Protein 3GMG (pdb70)

Radius of gyration: 20.6 Å; Cα contacts (8 Å, |Δi|>4): 755; chains: 2; bounding box: 54×44×50 Å

Secondary structure (DSSP, 8-state):
-HHHHHHHHTTSS-EEEEEEEEEEE-SS----HHHHHHHHHHHHHTT-SEEEEE-SS-EEE--TT--EEEETTEEEETTEEE-SSEEEEEES-HHHHHHHHTSTTSHHHHHHHTT-EEEEEEEEEEEE-----PPPPSS-EE-/-HHHHHHHHHTSS-EEEEEEEEEEE-SS----HHHHHHHHHHHHHTT-SEEEEE-SS-EEE--TT--EEEETTEEEETTEEE-SSEEEEEES-HHHHHHHHT-TTSTHHHHHTTT-EEEEEEEEEEEE---------SS-EE-

InterPro domains:
  IPR010273 Protein of unknown function DUF881 [PF05949] (151-289)
  IPR010273 Protein of unknown function DUF881 [PTHR37313] (70-292)

CATH classification: 3.30.70.1880

Structure (mmCIF, N/CA/C/O backbone):
data_3GMG
#
_entry.id   3GMG
#
_cell.length_a   55.815
_cell.length_b   65.173
_cell.length_c   85.013
_cell.angle_alpha   90.000
_cell.angle_beta   90.000
_cell.angle_gamma   90.000
#
_symmetry.space_group_name_H-M   'P 21 21 21'
#
loop_
_entity.id
_entity.type
_entity.pdbx_description
1 polymer 'Uncharacterized protein Rv1825/MT1873'
2 water water
#
loop_
_atom_site.group_PDB
_atom_site.id
_atom_site.type_symbol
_atom_site.label_atom_id
_atom_site.label_alt_id
_atom_site.label_comp_id
_atom_site.label_asym_id
_atom_site.label_entity_id
_atom_site.label_seq_id
_atom_site.pdbx_PDB_ins_code
_atom_site.Cartn_x
_atom_site.Cartn_y
_atom_site.Cartn_z
_atom_site.occupancy
_atom_site.B_iso_or_equiv
_atom_site.auth_seq_id
_atom_site.auth_comp_id
_atom_site.auth_asym_id
_atom_site.auth_atom_id
_atom_site.pdbx_PDB_model_num
ATOM 1 N N . ALA A 1 19 ? 27.193 31.225 -8.921 1.00 38.27 149 ALA A N 1
ATOM 2 C CA . ALA A 1 19 ? 27.086 29.863 -8.323 1.00 38.02 149 ALA A CA 1
ATOM 3 C C . ALA A 1 19 ? 27.024 29.951 -6.798 1.00 37.79 149 ALA A C 1
ATOM 4 O O . ALA A 1 19 ? 26.078 29.460 -6.166 1.00 37.87 149 ALA A O 1
ATOM 6 N N . ARG A 1 20 ? 28.033 30.602 -6.222 1.00 37.40 150 ARG A N 1
ATOM 7 C CA . ARG A 1 20 ? 28.147 30.768 -4.771 1.00 36.91 150 ARG A CA 1
ATOM 8 C C . ARG A 1 20 ? 27.063 31.702 -4.224 1.00 36.17 150 ARG A C 1
ATOM 9 O O . ARG A 1 20 ? 26.596 31.525 -3.094 1.00 36.10 150 ARG A O 1
ATOM 11 N N . LEU A 1 21 ? 26.672 32.692 -5.030 1.00 35.15 151 LEU A N 1
ATOM 12 C CA . LEU A 1 21 ? 25.617 33.644 -4.663 1.00 34.25 151 LEU A CA 1
ATOM 13 C C . LEU A 1 21 ? 24.265 32.948 -4.492 1.00 32.95 151 LEU A C 1
ATOM 14 O O . LEU A 1 21 ? 23.519 33.255 -3.564 1.00 32.32 151 LEU A O 1
ATOM 19 N N . ALA A 1 22 ? 23.955 32.012 -5.383 1.00 31.85 152 ALA A N 1
ATOM 20 C CA . ALA A 1 22 ? 22.713 31.252 -5.278 1.00 31.11 152 ALA A CA 1
ATOM 21 C C . ALA A 1 22 ? 22.698 30.376 -4.024 1.00 30.36 152 ALA A C 1
ATOM 22 O O . ALA A 1 22 ? 21.701 30.345 -3.300 1.00 29.80 152 ALA A O 1
ATOM 24 N N . ALA A 1 23 ? 23.805 29.678 -3.760 1.00 29.19 153 ALA A N 1
ATOM 25 C CA . ALA A 1 23 ? 23.901 28.799 -2.592 1.00 28.36 153 ALA A CA 1
ATOM 26 C C . ALA A 1 23 ? 23.706 29.596 -1.304 1.00 27.40 153 ALA A C 1
ATOM 27 O O . ALA A 1 23 ? 22.895 29.226 -0.456 1.00 26.34 153 ALA A O 1
ATOM 29 N N . LEU A 1 24 ? 24.437 30.700 -1.183 1.00 26.25 154 LEU A N 1
ATOM 30 C CA . LEU A 1 24 ? 24.315 31.604 -0.032 1.00 25.39 154 LEU A CA 1
ATOM 31 C C . LEU A 1 24 ? 22.892 32.130 0.089 1.00 24.05 154 LEU A C 1
ATOM 32 O O . LEU A 1 24 ? 22.324 32.165 1.185 1.00 22.75 154 LEU A O 1
ATOM 37 N N . SER A 1 25 ? 22.314 32.526 -1.044 1.00 22.93 155 SER A N 1
ATOM 38 C CA . SER A 1 25 ? 20.991 33.130 -1.049 1.00 22.21 155 SER A CA 1
ATOM 39 C C . SER A 1 25 ? 19.933 32.129 -0.617 1.00 21.03 155 SER A C 1
ATOM 40 O O . SER A 1 25 ? 18.984 32.485 0.094 1.00 20.31 155 SER A O 1
ATOM 43 N N . ILE A 1 26 ? 20.102 30.868 -1.008 1.00 19.99 156 ILE A N 1
ATOM 44 C CA . ILE A 1 26 ? 19.181 29.830 -0.536 1.00 19.97 156 ILE A CA 1
ATOM 45 C C . ILE A 1 26 ? 19.360 29.585 0.957 1.00 19.58 156 ILE A C 1
ATOM 46 O O . ILE A 1 26 ? 18.375 29.523 1.701 1.00 18.57 156 ILE A O 1
ATOM 51 N N . LEU A 1 27 ? 20.607 29.445 1.401 1.00 19.95 157 LEU A N 1
ATOM 52 C CA . LEU A 1 27 ? 20.910 29.208 2.823 1.00 20.41 157 LEU A CA 1
ATOM 53 C C . LEU A 1 27 ? 20.233 30.217 3.751 1.00 20.43 157 LEU A C 1
ATOM 54 O O . LEU A 1 27 ? 19.642 29.863 4.764 1.00 20.97 157 LEU A O 1
ATOM 59 N N . VAL A 1 28 ? 20.340 31.488 3.396 1.00 20.21 158 VAL A N 1
ATOM 60 C CA . VAL A 1 28 ? 19.880 32.550 4.272 1.00 20.56 158 VAL A CA 1
ATOM 61 C C . VAL A 1 28 ? 18.415 32.903 4.040 1.00 20.46 158 VAL A C 1
ATOM 62 O O . VAL A 1 28 ? 17.860 33.752 4.747 1.00 22.22 158 VAL A O 1
ATOM 66 N N . GLY A 1 29 ? 17.767 32.221 3.094 1.00 20.30 159 GLY A N 1
ATOM 67 C CA . GLY A 1 29 ? 16.354 32.436 2.817 1.00 20.47 159 GLY A CA 1
ATOM 68 C C . GLY A 1 29 ? 16.078 33.688 2.002 1.00 20.20 159 GLY A C 1
ATOM 69 O O . GLY A 1 29 ? 14.963 34.230 2.020 1.00 20.25 159 GLY A O 1
ATOM 70 N N . ALA A 1 30 ? 17.084 34.135 1.250 1.00 20.14 160 ALA A N 1
ATOM 71 C CA . ALA A 1 30 ? 16.941 35.324 0.399 1.00 20.42 160 ALA A CA 1
ATOM 72 C C . ALA A 1 30 ? 16.181 35.060 -0.901 1.00 19.94 160 ALA A C 1
ATOM 73 O O . ALA A 1 30 ? 15.581 35.982 -1.473 1.00 21.12 160 ALA A O 1
ATOM 75 N N . VAL A 1 31 ? 16.231 33.819 -1.382 1.00 19.14 161 VAL A N 1
ATOM 76 C CA . VAL A 1 31 ? 15.554 33.423 -2.612 1.00 18.45 161 VAL A CA 1
ATOM 77 C C . VAL A 1 31 ? 14.875 32.078 -2.401 1.00 17.81 161 VAL A C 1
ATOM 78 O O . VAL A 1 31 ? 15.160 31.354 -1.437 1.00 17.13 161 VAL A O 1
ATOM 82 N N . GLY A 1 32 ? 13.966 31.769 -3.313 1.00 16.88 162 GLY A N 1
ATOM 83 C CA . GLY A 1 32 ? 13.292 30.490 -3.319 1.00 16.43 162 GLY A CA 1
ATOM 84 C C . GLY A 1 32 ? 14.206 29.332 -3.652 1.00 15.76 162 GLY A C 1
ATOM 85 O O . GLY A 1 32 ? 15.329 29.515 -4.148 1.00 16.80 162 GLY A O 1
ATOM 86 N N . ALA A 1 33 ? 13.720 28.134 -3.388 1.00 14.73 163 ALA A N 1
ATOM 87 C CA . ALA A 1 33 ? 14.436 26.903 -3.677 1.00 14.30 163 ALA A CA 1
ATOM 88 C C . ALA A 1 33 ? 13.473 25.837 -4.146 1.00 13.61 163 ALA A C 1
ATOM 89 O O . ALA A 1 33 ? 12.280 25.874 -3.840 1.00 13.93 163 ALA A O 1
ATOM 91 N N . THR A 1 34 ? 14.010 24.897 -4.895 1.00 13.32 164 THR A N 1
ATOM 92 C CA . THR A 1 34 ? 13.270 23.743 -5.347 1.00 13.64 164 THR A CA 1
ATOM 93 C C . THR A 1 34 ? 14.146 22.493 -5.281 1.00 13.11 164 THR A C 1
ATOM 94 O O . THR A 1 34 ? 15.387 22.569 -5.365 1.00 13.71 164 THR A O 1
ATOM 98 N N . GLY A 1 35 ? 13.533 21.347 -5.079 1.00 12.77 165 GLY A N 1
ATOM 99 C CA . GLY A 1 35 ? 14.213 20.077 -5.063 1.00 12.52 165 GLY A CA 1
ATOM 100 C C . GLY A 1 35 ? 13.305 19.002 -4.517 1.00 12.06 165 GLY A C 1
ATOM 101 O O . GLY A 1 35 ? 12.132 19.276 -4.199 1.00 12.14 165 GLY A O 1
ATOM 102 N N . PRO A 1 36 ? 13.789 17.772 -4.384 1.00 12.56 166 PRO A N 1
ATOM 103 C CA . PRO A 1 36 ? 12.969 16.738 -3.782 1.00 12.70 166 PRO A CA 1
ATOM 104 C C . PRO A 1 36 ? 12.681 17.065 -2.333 1.00 12.04 166 PRO A C 1
ATOM 105 O O . PRO A 1 36 ? 13.407 17.842 -1.725 1.00 12.10 166 PRO A O 1
ATOM 109 N N . GLY A 1 37 ? 11.627 16.510 -1.780 1.00 11.90 167 GLY A N 1
ATOM 110 C CA . GLY A 1 37 ? 11.367 16.741 -0.393 1.00 12.31 167 GLY A CA 1
ATOM 111 C C . GLY A 1 37 ? 10.066 16.083 0.069 1.00 13.72 167 GLY A C 1
ATOM 112 O O . GLY A 1 37 ? 9.606 15.078 -0.479 1.00 11.33 167 GLY A O 1
ATOM 113 N N . VAL A 1 38 ? 9.436 16.723 1.045 1.00 10.67 168 VAL A N 1
ATOM 114 C CA . VAL A 1 38 ? 8.142 16.282 1.555 1.00 10.82 168 VAL A CA 1
ATOM 115 C C . VAL A 1 38 ? 7.198 17.458 1.722 1.00 10.28 168 VAL A C 1
ATOM 116 O O . VAL A 1 38 ? 7.628 18.608 1.860 1.00 10.02 168 VAL A O 1
ATOM 120 N N . MET A 1 39 ? 5.903 17.145 1.643 1.00 10.36 169 MET A N 1
ATOM 121 C CA . MET A 1 39 ? 4.837 18.018 2.117 1.00 10.48 169 MET A CA 1
ATOM 122 C C . MET A 1 39 ? 4.163 17.318 3.277 1.00 10.16 169 MET A C 1
ATOM 123 O O . MET A 1 39 ? 3.735 16.159 3.170 1.00 11.46 169 MET A O 1
ATOM 128 N N . ILE A 1 40 ? 4.065 18.035 4.383 1.00 10.55 170 ILE A N 1
ATOM 129 C CA . ILE A 1 40 ? 3.476 17.542 5.606 1.00 11.17 170 ILE A CA 1
ATOM 130 C C . ILE A 1 40 ? 2.208 18.329 5.847 1.00 11.79 170 ILE A C 1
ATOM 131 O O . ILE A 1 40 ? 2.250 19.553 5.907 1.00 12.81 170 ILE A O 1
ATOM 136 N N . THR A 1 41 ? 1.087 17.632 5.957 1.00 11.99 171 THR A N 1
ATOM 137 C CA . THR A 1 41 ? -0.185 18.261 6.314 1.00 13.08 171 THR A CA 1
ATOM 138 C C . THR A 1 41 ? -0.521 17.918 7.761 1.00 12.85 171 THR A C 1
ATOM 139 O O . THR A 1 41 ? -0.418 16.759 8.164 1.00 12.81 171 THR A O 1
ATOM 143 N N . ILE A 1 42 ? -0.894 18.928 8.543 1.00 13.07 172 ILE A N 1
ATOM 144 C CA . ILE A 1 42 ? -1.338 18.725 9.919 1.00 13.70 172 ILE A CA 1
ATOM 145 C C . ILE A 1 42 ? -2.772 19.237 10.043 1.00 14.16 172 ILE A C 1
ATOM 146 O O . ILE A 1 42 ? -3.020 20.446 9.888 1.00 14.30 172 ILE A O 1
ATOM 151 N N . ASP A 1 43 ? -3.695 18.309 10.255 1.00 15.98 173 ASP A N 1
ATOM 152 C CA . ASP A 1 43 ? -5.072 18.661 10.571 1.00 17.83 173 ASP A CA 1
ATOM 153 C C . ASP A 1 43 ? -5.206 18.656 12.085 1.00 17.64 173 ASP A C 1
ATOM 154 O O . ASP A 1 43 ? -4.794 17.696 12.755 1.00 18.57 173 ASP A O 1
ATOM 159 N N . ASP A 1 44 ? -5.779 19.732 12.618 1.00 17.97 174 ASP A N 1
ATOM 160 C CA . ASP A 1 44 ? -5.864 19.953 14.061 1.00 18.13 174 ASP A CA 1
ATOM 161 C C . ASP A 1 44 ? -7.281 20.407 14.417 1.00 18.77 174 ASP A C 1
ATOM 162 O O . ASP A 1 44 ? -7.502 21.591 14.695 1.00 19.13 174 ASP A O 1
ATOM 167 N N . PRO A 1 45 ? -8.224 19.460 14.417 1.00 19.72 175 PRO A N 1
ATOM 168 C CA . PRO A 1 45 ? -9.638 19.822 14.623 1.00 20.58 175 PRO A CA 1
ATOM 169 C C . PRO A 1 45 ? -10.033 20.265 16.037 1.00 21.43 175 PRO A C 1
ATOM 170 O O . PRO A 1 45 ? -11.123 20.841 16.200 1.00 22.39 175 PRO A O 1
ATOM 174 N N . GLY A 1 46 ? -9.194 20.029 17.043 1.00 21.36 176 GLY A N 1
ATOM 175 C CA . GLY A 1 46 ? -9.518 20.408 18.426 1.00 21.51 176 GLY A CA 1
ATOM 176 C C . GLY A 1 46 ? -9.872 21.876 18.605 1.00 21.56 176 GLY A C 1
ATOM 177 O O . GLY A 1 46 ? -11.009 22.201 19.003 1.00 22.27 176 GLY A O 1
ATOM 178 N N . PRO A 1 47 ? -8.920 22.784 18.365 1.00 20.46 177 PRO A N 1
ATOM 179 C CA . PRO A 1 47 ? -7.502 22.551 18.072 1.00 20.18 177 PRO A CA 1
ATOM 180 C C . PRO A 1 47 ? -6.720 22.266 19.346 1.00 20.29 177 PRO A C 1
ATOM 181 O O . PRO A 1 47 ? -7.082 22.746 20.431 1.00 20.45 177 PRO A O 1
ATOM 185 N N . GLY A 1 48 ? -5.651 21.490 19.212 1.00 18.71 178 GLY A N 1
ATOM 186 C CA . GLY A 1 48 ? -4.773 21.199 20.332 1.00 18.80 178 GLY A CA 1
ATOM 187 C C . GLY A 1 48 ? -3.280 21.284 20.084 1.00 19.20 178 GLY A C 1
ATOM 188 O O . GLY A 1 48 ? -2.518 21.041 21.004 1.00 19.34 178 GLY A O 1
ATOM 189 N N . VAL A 1 49 ? -2.847 21.659 18.873 1.00 18.31 179 VAL A N 1
ATOM 190 C CA . VAL A 1 49 ? -1.411 21.626 18.556 1.00 18.00 179 VAL A CA 1
ATOM 191 C C . VAL A 1 49 ? -0.778 22.926 18.999 1.00 18.40 179 VAL A C 1
ATOM 192 O O . VAL A 1 49 ? -1.069 23.994 18.453 1.00 18.02 179 VAL A O 1
ATOM 196 N N . ALA A 1 50 ? 0.096 22.825 19.998 1.00 18.20 180 ALA A N 1
ATOM 197 C CA . ALA A 1 50 ? 0.754 23.982 20.585 1.00 18.62 180 ALA A CA 1
ATOM 198 C C . ALA A 1 50 ? 2.039 24.353 19.847 1.00 18.89 180 ALA A C 1
ATOM 199 O O . ALA A 1 50 ? 2.558 23.549 19.054 1.00 18.30 180 ALA A O 1
ATOM 201 N N . PRO A 1 51 ? 2.577 25.552 20.112 1.00 19.66 181 PRO A N 1
ATOM 202 C CA . PRO A 1 51 ? 3.847 25.975 19.503 1.00 19.95 181 PRO A CA 1
ATOM 203 C C . PRO A 1 51 ? 4.962 24.933 19.592 1.00 20.70 181 PRO A C 1
ATOM 204 O O . PRO A 1 51 ? 5.731 24.778 18.639 1.00 19.73 181 PRO A O 1
ATOM 208 N N . GLU A 1 52 ? 5.033 24.227 20.714 1.00 20.81 182 GLU A N 1
ATOM 209 C CA . GLU A 1 52 ? 6.099 23.266 20.968 1.00 21.60 182 GLU A CA 1
ATOM 210 C C . GLU A 1 52 ? 6.121 22.174 19.910 1.00 20.74 182 GLU A C 1
ATOM 211 O O . GLU A 1 52 ? 7.195 21.709 19.494 1.00 20.26 182 GLU A O 1
ATOM 217 N N . VAL A 1 53 ? 4.940 21.747 19.488 1.00 19.05 183 VAL A N 1
ATOM 218 C CA . VAL A 1 53 ? 4.819 20.700 18.484 1.00 18.99 183 VAL A CA 1
ATOM 219 C C . VAL A 1 53 ? 5.340 21.203 17.136 1.00 17.50 183 VAL A C 1
ATOM 220 O O . VAL A 1 53 ? 6.045 20.479 16.436 1.00 17.25 183 VAL A O 1
ATOM 224 N N . MET A 1 54 ? 5.016 22.442 16.779 1.00 16.03 184 MET A N 1
ATOM 225 C CA . MET A 1 54 ? 5.500 22.982 15.511 1.00 15.67 184 MET A CA 1
ATOM 226 C C . MET A 1 54 ? 7.018 23.188 15.539 1.00 15.39 184 MET A C 1
ATOM 227 O O . MET A 1 54 ? 7.724 22.946 14.545 1.00 14.37 184 MET A O 1
ATOM 232 N N . ILE A 1 55 ? 7.552 23.600 16.684 1.00 15.75 185 ILE A N 1
ATOM 233 C CA . ILE A 1 55 ? 9.000 23.704 16.840 1.00 16.53 185 ILE A CA 1
ATOM 234 C C . ILE A 1 55 ? 9.652 22.316 16.671 1.00 16.09 185 ILE A C 1
ATOM 235 O O . ILE A 1 55 ? 10.685 22.182 16.002 1.00 15.35 185 ILE A O 1
ATOM 240 N N . ASP A 1 56 ? 9.045 21.285 17.256 1.00 16.39 186 ASP A N 1
ATOM 241 C CA . ASP A 1 56 ? 9.518 19.895 17.074 1.00 17.32 186 ASP A CA 1
ATOM 242 C C . ASP A 1 56 ? 9.496 19.449 15.598 1.00 16.65 186 ASP A C 1
ATOM 243 O O . ASP A 1 56 ? 10.417 18.767 15.129 1.00 16.62 186 ASP A O 1
ATOM 248 N N . VAL A 1 57 ? 8.452 19.818 14.851 1.00 15.21 187 VAL A N 1
ATOM 249 C CA . VAL A 1 57 ? 8.388 19.479 13.429 1.00 14.78 187 VAL A CA 1
ATOM 250 C C . VAL A 1 57 ? 9.611 20.070 12.721 1.00 14.20 187 VAL A C 1
ATOM 251 O O . VAL A 1 57 ? 10.293 19.394 11.948 1.00 13.77 187 VAL A O 1
ATOM 255 N N . ILE A 1 58 ? 9.878 21.334 12.977 1.00 14.20 188 ILE A N 1
ATOM 256 C CA . ILE A 1 58 ? 10.973 22.046 12.313 1.00 14.66 188 ILE A CA 1
ATOM 257 C C . ILE A 1 58 ? 12.305 21.387 12.667 1.00 14.93 188 ILE A C 1
ATOM 258 O O . ILE A 1 58 ? 13.143 21.145 11.796 1.00 14.85 188 ILE A O 1
ATOM 263 N N . ASN A 1 59 ? 12.497 21.096 13.944 1.00 15.22 189 ASN A N 1
ATOM 264 C CA . ASN A 1 59 ? 13.775 20.535 14.383 1.00 16.02 189 ASN A CA 1
ATOM 265 C C . ASN A 1 59 ? 13.975 19.107 13.903 1.00 15.32 189 ASN A C 1
ATOM 266 O O . ASN A 1 59 ? 15.102 18.697 13.597 1.00 15.01 189 ASN A O 1
ATOM 271 N N . GLU A 1 60 ? 12.903 18.327 13.806 1.00 14.51 190 GLU A N 1
ATOM 272 C CA . GLU A 1 60 ? 12.988 16.986 13.236 1.00 14.56 190 GLU A CA 1
ATOM 273 C C . GLU A 1 60 ? 13.399 17.054 11.759 1.00 14.54 190 GLU A C 1
ATOM 274 O O . GLU A 1 60 ? 14.239 16.290 11.292 1.00 14.79 190 GLU A O 1
ATOM 280 N N . LEU A 1 61 ? 12.805 17.976 11.009 1.00 14.02 191 LEU A N 1
ATOM 281 C CA . LEU A 1 61 ? 13.138 18.133 9.600 1.00 14.10 191 LEU A CA 1
ATOM 282 C C . LEU A 1 61 ? 14.586 18.596 9.423 1.00 15.02 191 LEU A C 1
ATOM 283 O O . LEU A 1 61 ? 15.285 18.105 8.542 1.00 14.97 191 LEU A O 1
ATOM 288 N N . ARG A 1 62 ? 15.010 19.537 10.259 1.00 16.69 192 ARG A N 1
ATOM 289 C CA . ARG A 1 62 ? 16.412 19.969 10.249 1.00 18.07 192 ARG A CA 1
ATOM 290 C C . ARG A 1 62 ? 17.339 18.815 10.552 1.00 18.15 192 ARG A C 1
ATOM 291 O O . ARG A 1 62 ? 18.373 18.657 9.875 1.00 19.63 192 ARG A O 1
ATOM 299 N N . ALA A 1 63 ? 16.982 17.997 11.546 1.00 17.98 193 ALA A N 1
ATOM 300 C CA . ALA A 1 63 ? 17.794 16.826 11.912 1.00 18.28 193 ALA A CA 1
ATOM 301 C C . ALA A 1 63 ? 18.028 15.976 10.673 1.00 18.22 193 ALA A C 1
ATOM 302 O O . ALA A 1 63 ? 19.175 15.650 10.356 1.00 19.64 193 ALA A O 1
ATOM 304 N N . ALA A 1 64 ? 16.947 15.730 9.911 1.00 16.89 194 ALA A N 1
ATOM 305 C CA . ALA A 1 64 ? 16.933 14.854 8.758 1.00 16.52 194 ALA A CA 1
ATOM 306 C C . ALA A 1 64 ? 17.546 15.469 7.498 1.00 15.37 194 ALA A C 1
ATOM 307 O O . ALA A 1 64 ? 17.443 14.877 6.415 1.00 16.58 194 ALA A O 1
ATOM 309 N N . GLY A 1 65 ? 18.116 16.663 7.623 1.00 15.17 195 GLY A N 1
ATOM 310 C CA . GLY A 1 65 ? 18.883 17.283 6.569 1.00 14.84 195 GLY A CA 1
ATOM 311 C C . GLY A 1 65 ? 18.106 18.233 5.671 1.00 14.47 195 GLY A C 1
ATOM 312 O O . GLY A 1 65 ? 18.554 18.559 4.584 1.00 15.54 195 GLY A O 1
ATOM 313 N N . ALA A 1 66 ? 16.943 18.697 6.118 1.00 13.78 196 ALA A N 1
ATOM 314 C CA . ALA A 1 66 ? 16.216 19.682 5.351 1.00 13.11 196 ALA A CA 1
ATOM 315 C C . ALA A 1 66 ? 17.032 20.909 5.037 1.00 13.40 196 ALA A C 1
ATOM 316 O O . ALA A 1 66 ? 17.665 21.490 5.933 1.00 14.40 196 ALA A O 1
ATOM 318 N N . GLU A 1 67 ? 17.016 21.322 3.782 1.00 13.11 197 GLU A N 1
ATOM 319 C CA . GLU A 1 67 ? 17.787 22.474 3.300 1.00 12.76 197 GLU A CA 1
ATOM 320 C C . GLU A 1 67 ? 16.963 23.743 3.088 1.00 13.11 197 GLU A C 1
ATOM 321 O O . GLU A 1 67 ? 17.511 24.835 2.885 1.00 14.61 197 GLU A O 1
ATOM 327 N N . ALA A 1 68 ? 15.629 23.603 3.099 1.00 12.20 198 ALA A N 1
ATOM 328 C CA . ALA A 1 68 ? 14.725 24.720 3.040 1.00 12.06 198 ALA A CA 1
ATOM 329 C C . ALA A 1 68 ? 13.427 24.224 3.635 1.00 11.49 198 ALA A C 1
ATOM 330 O O . ALA A 1 68 ? 13.048 23.075 3.425 1.00 11.71 198 ALA A O 1
ATOM 332 N N . ILE A 1 69 ? 12.761 25.083 4.411 1.00 10.99 199 ILE A N 1
ATOM 333 C CA . ILE A 1 69 ? 11.491 24.752 5.057 1.00 10.86 199 ILE A CA 1
ATOM 334 C C . ILE A 1 69 ? 10.565 25.950 4.959 1.00 11.06 199 ILE A C 1
ATOM 335 O O . ILE A 1 69 ? 10.982 27.092 5.185 1.00 11.07 199 ILE A O 1
ATOM 340 N N . GLN A 1 70 ? 9.305 25.684 4.618 1.00 11.08 200 GLN A N 1
ATOM 341 C CA . GLN A 1 70 ? 8.267 26.705 4.586 1.00 11.40 200 GLN A CA 1
ATOM 342 C C . GLN A 1 70 ? 7.055 26.195 5.337 1.00 11.59 200 GLN A C 1
ATOM 343 O O . GLN A 1 70 ? 6.660 25.053 5.184 1.00 10.99 200 GLN A O 1
ATOM 349 N N . ILE A 1 71 ? 6.452 27.050 6.164 1.00 11.40 201 ILE A N 1
ATOM 350 C CA . ILE A 1 71 ? 5.219 26.697 6.881 1.00 11.91 201 ILE A CA 1
ATOM 351 C C . ILE A 1 71 ? 4.076 27.524 6.307 1.00 12.67 201 ILE A C 1
ATOM 352 O O . ILE A 1 71 ? 4.177 28.740 6.272 1.00 12.16 201 ILE A O 1
ATOM 357 N N . ASN A 1 72 ? 3.024 26.854 5.845 1.00 12.98 202 ASN A N 1
ATOM 358 C CA . ASN A 1 72 ? 1.844 27.498 5.255 1.00 14.06 202 ASN A CA 1
ATOM 359 C C . ASN A 1 72 ? 0.614 27.237 6.108 1.00 14.11 202 ASN A C 1
ATOM 360 O O . ASN A 1 72 ? 0.491 26.194 6.759 1.00 13.51 202 ASN A O 1
ATOM 365 N N . ASP A 1 73 ? -0.338 28.163 6.049 1.00 14.33 203 ASP A N 1
ATOM 366 C CA . ASP A 1 73 ? -1.740 27.821 6.344 1.00 15.03 203 ASP A CA 1
ATOM 367 C C . ASP A 1 73 ? -2.552 28.173 5.108 1.00 15.54 203 ASP A C 1
ATOM 368 O O . ASP A 1 73 ? -1.978 28.344 4.035 1.00 15.20 203 ASP A O 1
ATOM 373 N N . ALA A 1 74 ? -3.874 28.268 5.231 1.00 16.19 204 ALA A N 1
ATOM 374 C CA . ALA A 1 74 ? -4.705 28.513 4.058 1.00 17.40 204 ALA A CA 1
ATOM 375 C C . ALA A 1 74 ? -4.390 29.840 3.378 1.00 18.52 204 ALA A C 1
ATOM 376 O O . ALA A 1 74 ? -4.675 29.993 2.181 1.00 20.56 204 ALA A O 1
ATOM 378 N N . HIS A 1 75 ? -3.839 30.801 4.112 1.00 18.96 205 HIS A N 1
ATOM 379 C CA . HIS A 1 75 ? -3.687 32.154 3.598 1.00 20.72 205 HIS A CA 1
ATOM 380 C C . HIS A 1 75 ? -2.282 32.714 3.624 1.00 19.74 205 HIS A C 1
ATOM 381 O O . HIS A 1 75 ? -2.002 33.653 2.892 1.00 20.30 205 HIS A O 1
ATOM 388 N N . ARG A 1 76 ? -1.415 32.193 4.492 1.00 18.66 206 ARG A N 1
ATOM 389 C CA . ARG A 1 76 ? -0.107 32.808 4.726 1.00 18.99 206 ARG A CA 1
ATOM 390 C C . ARG A 1 76 ? 1.025 31.793 4.647 1.00 17.75 206 ARG A C 1
ATOM 391 O O . ARG A 1 76 ? 0.793 30.598 4.782 1.00 17.20 206 ARG A O 1
ATOM 399 N N . SER A 1 77 ? 2.231 32.294 4.411 1.00 17.33 207 SER A N 1
ATOM 400 C CA . SER A 1 77 ? 3.437 31.457 4.284 1.00 17.11 207 SER A CA 1
ATOM 401 C C . SER A 1 77 ? 4.599 32.075 5.050 1.00 16.78 207 SER A C 1
ATOM 402 O O . SER A 1 77 ? 4.744 33.295 5.081 1.00 17.94 207 SER A O 1
ATOM 405 N N . VAL A 1 78 ? 5.431 31.236 5.658 1.00 14.86 208 VAL A N 1
ATOM 406 C CA . VAL A 1 78 ? 6.620 31.688 6.367 1.00 14.84 208 VAL A CA 1
ATOM 407 C C . VAL A 1 78 ? 7.804 30.831 5.934 1.00 12.82 208 VAL A C 1
ATOM 408 O O . VAL A 1 78 ? 7.744 29.616 5.987 1.00 13.04 208 VAL A O 1
ATOM 412 N N . ARG A 1 79 ? 8.868 31.483 5.486 1.00 12.78 209 ARG A N 1
ATOM 413 C CA . ARG A 1 79 ? 10.133 30.827 5.199 1.00 12.43 209 ARG A CA 1
ATOM 414 C C . ARG A 1 79 ? 10.880 30.660 6.500 1.00 13.24 209 ARG A C 1
ATOM 415 O O . ARG A 1 79 ? 11.176 31.637 7.182 1.00 14.27 209 ARG A O 1
ATOM 423 N N . VAL A 1 80 ? 11.176 29.427 6.857 1.00 12.52 210 VAL A N 1
ATOM 424 C CA . VAL A 1 80 ? 11.877 29.152 8.104 1.00 13.52 210 VAL A CA 1
ATOM 425 C C . VAL A 1 80 ? 13.344 29.502 7.973 1.00 14.13 210 VAL A C 1
ATOM 426 O O . VAL A 1 80 ? 13.966 29.279 6.939 1.00 14.91 210 VAL A O 1
ATOM 430 N N . GLY A 1 81 ? 13.883 30.089 9.042 1.00 15.16 211 GLY A N 1
ATOM 431 C CA . GLY A 1 81 ? 15.318 30.313 9.157 1.00 15.92 211 GLY A CA 1
ATOM 432 C C . GLY A 1 81 ? 15.815 29.952 10.537 1.00 16.69 211 GLY A C 1
ATOM 433 O O . GLY A 1 81 ? 15.056 29.515 11.403 1.00 16.87 211 GLY A O 1
ATOM 434 N N . VAL A 1 82 ? 17.111 30.174 10.742 1.00 18.34 212 VAL A N 1
ATOM 435 C CA . VAL A 1 82 ? 17.788 29.696 11.945 1.00 19.17 212 VAL A CA 1
ATOM 436 C C . VAL A 1 82 ? 17.209 30.307 13.224 1.00 19.46 212 VAL A C 1
ATOM 437 O O . VAL A 1 82 ? 17.128 29.636 14.247 1.00 19.34 212 VAL A O 1
ATOM 441 N N . ASP A 1 83 ? 16.738 31.551 13.136 1.00 19.39 213 ASP A N 1
ATOM 442 C CA . ASP A 1 83 ? 16.155 32.247 14.280 1.00 20.34 213 ASP A CA 1
ATOM 443 C C . ASP A 1 83 ? 14.636 32.254 14.293 1.00 20.24 213 ASP A C 1
ATOM 444 O O . ASP A 1 83 ? 14.028 32.996 15.061 1.00 21.27 213 ASP A O 1
ATOM 449 N N . THR A 1 84 ? 14.011 31.414 13.465 1.00 19.97 214 THR A N 1
ATOM 450 C CA . THR A 1 84 ? 12.562 31.319 13.465 1.00 20.30 214 THR A CA 1
ATOM 451 C C . THR A 1 84 ? 12.054 30.914 14.837 1.00 21.13 214 THR A C 1
ATOM 452 O O . THR A 1 84 ? 12.614 30.027 15.471 1.00 22.12 214 THR A O 1
ATOM 456 N N . TRP A 1 85 ? 11.002 31.592 15.283 1.00 22.08 215 TRP A N 1
ATOM 457 C CA . TRP A 1 85 ? 10.369 31.308 16.570 1.00 23.08 215 TRP A CA 1
ATOM 458 C C . TRP A 1 85 ? 8.898 31.036 16.356 1.00 22.13 215 TRP A C 1
ATOM 459 O O . TRP A 1 85 ? 8.310 31.517 15.387 1.00 21.38 215 TRP A O 1
ATOM 470 N N . VAL A 1 86 ? 8.321 30.255 17.259 1.00 21.84 216 VAL A N 1
ATOM 471 C CA . VAL A 1 86 ? 6.889 29.974 17.246 1.00 21.44 216 VAL A CA 1
ATOM 472 C C . VAL A 1 86 ? 6.320 30.244 18.636 1.00 21.78 216 VAL A C 1
ATOM 473 O O . VAL A 1 86 ? 6.809 29.702 19.627 1.00 22.04 216 VAL A O 1
ATOM 477 N N . VAL A 1 87 ? 5.286 31.073 18.687 1.00 22.14 217 VAL A N 1
ATOM 478 C CA . VAL A 1 87 ? 4.567 31.332 19.943 1.00 22.94 217 VAL A CA 1
ATOM 479 C C . VAL A 1 87 ? 3.075 31.207 19.682 1.00 23.36 217 VAL A C 1
ATOM 480 O O . VAL A 1 87 ? 2.649 30.922 18.561 1.00 23.50 217 VAL A O 1
ATOM 484 N N . GLY A 1 88 ? 2.278 31.383 20.728 1.00 23.35 218 GLY A N 1
ATOM 485 C CA . GLY A 1 88 ? 0.845 31.365 20.600 1.00 23.28 218 GLY A CA 1
ATOM 486 C C . GLY A 1 88 ? 0.200 30.188 21.283 1.00 23.09 218 GLY A C 1
ATOM 487 O O . GLY A 1 88 ? 0.718 29.656 22.262 1.00 23.76 218 GLY A O 1
ATOM 488 N N . VAL A 1 89 ? -0.937 29.775 20.747 1.00 23.02 219 VAL A N 1
ATOM 489 C CA . VAL A 1 89 ? -1.765 28.752 21.363 1.00 22.95 219 VAL A CA 1
ATOM 490 C C . VAL A 1 89 ? -2.344 27.858 20.274 1.00 22.43 219 VAL A C 1
ATOM 491 O O . VAL A 1 89 ? -2.319 28.229 19.099 1.00 21.23 219 VAL A O 1
ATOM 495 N N . PRO A 1 90 ? -2.865 26.679 20.642 1.00 22.05 220 PRO A N 1
ATOM 496 C CA . PRO A 1 90 ? -3.565 25.884 19.643 1.00 21.81 220 PRO A CA 1
ATOM 497 C C . PRO A 1 90 ? -4.607 26.701 18.874 1.00 21.65 220 PRO A C 1
ATOM 498 O O . PRO A 1 90 ? -5.355 27.501 19.472 1.00 21.83 220 PRO A O 1
ATOM 502 N N . GLY A 1 91 ? -4.622 26.539 17.553 1.00 21.05 221 GLY A N 1
ATOM 503 C CA . GLY A 1 91 ? -5.515 27.287 16.669 1.00 20.99 221 GLY A CA 1
ATOM 504 C C . GLY A 1 91 ? -4.994 28.635 16.193 1.00 21.04 221 GLY A C 1
ATOM 505 O O . GLY A 1 91 ? -5.533 29.198 15.238 1.00 21.09 221 GLY A O 1
ATOM 506 N N . SER A 1 92 ? -3.947 29.155 16.831 1.00 20.72 222 SER A N 1
ATOM 507 C CA . SER A 1 92 ? -3.405 30.468 16.495 1.00 21.13 222 SER A CA 1
ATOM 508 C C . SER A 1 92 ? -1.915 30.529 16.855 1.00 21.08 222 SER A C 1
ATOM 509 O O . SER A 1 92 ? -1.521 31.001 17.924 1.00 21.17 222 SER A O 1
ATOM 512 N N . LEU A 1 93 ? -1.081 30.009 15.950 1.00 20.67 223 LEU A N 1
ATOM 513 C CA . LEU A 1 93 ? 0.364 29.976 16.132 1.00 20.42 223 LEU A CA 1
ATOM 514 C C . LEU A 1 93 ? 1.009 31.137 15.382 1.00 20.89 223 LEU A C 1
ATOM 515 O O . LEU A 1 93 ? 0.788 31.288 14.170 1.00 22.35 223 LEU A O 1
ATOM 520 N N . THR A 1 94 ? 1.805 31.950 16.071 1.00 20.90 224 THR A N 1
ATOM 521 C CA . THR A 1 94 ? 2.522 33.044 15.433 1.00 21.20 224 THR A CA 1
ATOM 522 C C . THR A 1 94 ? 3.934 32.556 15.129 1.00 21.16 224 THR A C 1
ATOM 523 O O . THR A 1 94 ? 4.702 32.228 16.034 1.00 21.17 224 THR A O 1
ATOM 527 N N . VAL A 1 95 ? 4.253 32.488 13.840 1.00 20.76 225 VAL A N 1
ATOM 528 C CA . VAL A 1 95 ? 5.574 32.081 13.374 1.00 20.31 225 VAL A CA 1
ATOM 529 C C . VAL A 1 95 ? 6.235 33.286 12.708 1.00 20.63 225 VAL A C 1
ATOM 530 O O . VAL A 1 95 ? 5.752 33.776 11.683 1.00 20.21 225 VAL A O 1
ATOM 534 N N . ASP A 1 96 ? 7.308 33.799 13.305 1.00 21.37 226 ASP A N 1
ATOM 535 C CA . ASP A 1 96 ? 7.999 34.990 12.790 1.00 22.52 226 ASP A CA 1
ATOM 536 C C . ASP A 1 96 ? 7.024 36.130 12.419 1.00 23.39 226 ASP A C 1
ATOM 537 O O . ASP A 1 96 ? 7.052 36.673 11.318 1.00 23.57 226 ASP A O 1
ATOM 542 N N . THR A 1 97 ? 6.145 36.447 13.366 1.00 25.04 227 THR A N 1
ATOM 543 C CA . THR A 1 97 ? 5.137 37.522 13.263 1.00 26.16 227 THR A CA 1
ATOM 544 C C . THR A 1 97 ? 3.891 37.170 12.462 1.00 25.97 227 THR A C 1
ATOM 545 O O . THR A 1 97 ? 2.923 37.935 12.487 1.00 27.08 227 THR A O 1
ATOM 549 N N . LYS A 1 98 ? 3.885 36.039 11.755 1.00 24.85 228 LYS A N 1
ATOM 550 C CA . LYS A 1 98 ? 2.707 35.643 10.997 1.00 24.61 228 LYS A CA 1
ATOM 551 C C . LYS A 1 98 ? 1.833 34.695 11.793 1.00 23.17 228 LYS A C 1
ATOM 552 O O . LYS A 1 98 ? 2.286 33.638 12.244 1.00 22.15 228 LYS A O 1
ATOM 558 N N . VAL A 1 99 ? 0.569 35.080 11.964 1.00 22.30 229 VAL A N 1
ATOM 559 C CA . VAL A 1 99 ? -0.388 34.278 12.699 1.00 22.04 229 VAL A CA 1
ATOM 560 C C . VAL A 1 99 ? -1.008 33.257 11.751 1.00 21.32 229 VAL A C 1
ATOM 561 O O . VAL A 1 99 ? -1.582 33.613 10.714 1.00 21.77 229 VAL A O 1
ATOM 565 N N . LEU A 1 100 ? -0.862 31.984 12.117 1.00 19.50 230 LEU A N 1
ATOM 566 C CA . LEU A 1 100 ? -1.318 30.859 11.321 1.00 18.73 230 LEU A CA 1
ATOM 567 C C . LEU A 1 100 ? -2.366 30.072 12.084 1.00 18.18 230 LEU A C 1
ATOM 568 O O . LEU A 1 100 ? -2.295 29.951 13.317 1.00 18.61 230 LEU A O 1
ATOM 573 N N . SER A 1 101 ? -3.330 29.518 11.358 1.00 17.92 231 SER A N 1
ATOM 574 C CA . SER A 1 101 ? -4.361 28.660 11.930 1.00 18.18 231 SER A CA 1
ATOM 575 C C . SER A 1 101 ? -4.491 27.375 11.136 1.00 17.52 231 SER A C 1
ATOM 576 O O . SER A 1 101 ? -4.241 27.361 9.931 1.00 17.82 231 SER A O 1
ATOM 579 N N . PRO A 1 102 ? -4.872 26.276 11.799 1.00 16.37 232 PRO A N 1
ATOM 580 C CA . PRO A 1 102 ? -4.879 24.996 11.084 1.00 16.36 232 PRO A CA 1
ATOM 581 C C . PRO A 1 102 ? -6.012 24.880 10.057 1.00 16.38 232 PRO A C 1
ATOM 582 O O . PRO A 1 102 ? -7.034 25.600 10.167 1.00 17.40 232 PRO A O 1
ATOM 586 N N . PRO A 1 103 ? -5.866 23.990 9.067 1.00 15.84 233 PRO A N 1
ATOM 587 C CA . PRO A 1 103 ? -4.743 23.048 8.923 1.00 14.85 233 PRO A CA 1
ATOM 588 C C . PRO A 1 103 ? -3.465 23.716 8.437 1.00 14.33 233 PRO A C 1
ATOM 589 O O . PRO A 1 103 ? -3.509 24.773 7.817 1.00 13.90 233 PRO A O 1
ATOM 593 N N . TYR A 1 104 ? -2.337 23.093 8.767 1.00 12.64 234 TYR A N 1
ATOM 594 C CA . TYR A 1 104 ? -1.027 23.595 8.372 1.00 12.06 234 TYR A CA 1
ATOM 595 C C . TYR A 1 104 ? -0.420 22.704 7.293 1.00 12.13 234 TYR A C 1
ATOM 596 O O . TYR A 1 104 ? -0.690 21.506 7.249 1.00 12.62 234 TYR A O 1
ATOM 605 N N . SER A 1 105 ? 0.430 23.300 6.467 1.00 12.49 235 SER A N 1
ATOM 606 C CA . SER A 1 105 ? 1.206 22.554 5.457 1.00 13.88 235 SER A CA 1
ATOM 607 C C . SER A 1 105 ? 2.654 22.950 5.632 1.00 13.77 235 SER A C 1
ATOM 608 O O . SER A 1 105 ? 2.972 24.136 5.663 1.00 16.14 235 SER A O 1
ATOM 611 N N . ILE A 1 106 ? 3.534 21.967 5.776 1.00 11.81 236 ILE A N 1
ATOM 612 C CA . ILE A 1 106 ? 4.960 22.244 5.906 1.00 11.25 236 ILE A CA 1
ATOM 613 C C . ILE A 1 106 ? 5.661 21.630 4.716 1.00 10.46 236 ILE A C 1
ATOM 614 O O . ILE A 1 106 ? 5.498 20.445 4.457 1.00 11.99 236 ILE A O 1
ATOM 619 N N . LEU A 1 107 ? 6.420 22.444 4.000 1.00 10.17 237 LEU A N 1
ATOM 620 C CA . LEU A 1 107 ? 7.192 22.006 2.828 1.00 10.22 237 LEU A CA 1
ATOM 621 C C . LEU A 1 107 ? 8.646 21.960 3.228 1.00 10.54 237 LEU A C 1
ATOM 622 O O . LEU A 1 107 ? 9.146 22.878 3.856 1.00 11.01 237 LEU A O 1
ATOM 627 N N . ALA A 1 108 ? 9.328 20.881 2.898 1.00 9.88 238 ALA A N 1
ATOM 628 C CA . ALA A 1 108 ? 10.757 20.747 3.214 1.00 9.85 238 ALA A CA 1
ATOM 629 C C . ALA A 1 108 ? 11.479 20.084 2.054 1.00 10.30 238 ALA A C 1
ATOM 630 O O . ALA A 1 108 ? 11.001 19.095 1.506 1.00 11.27 238 ALA A O 1
ATOM 632 N N . ILE A 1 109 ? 12.622 20.643 1.700 1.00 9.86 239 ILE A N 1
ATOM 633 C CA . ILE A 1 109 ? 13.475 20.124 0.633 1.00 10.72 239 ILE A CA 1
ATOM 634 C C . ILE A 1 109 ? 14.609 19.339 1.254 1.00 10.84 239 ILE A C 1
ATOM 635 O O . ILE A 1 109 ? 15.301 19.843 2.144 1.00 11.65 239 ILE A O 1
ATOM 640 N N . GLY A 1 110 ? 14.776 18.106 0.810 1.00 11.25 240 GLY A N 1
ATOM 641 C CA . GLY A 1 110 ? 15.792 17.184 1.351 1.00 11.98 240 GLY A CA 1
ATOM 642 C C . GLY A 1 110 ? 15.561 15.791 0.809 1.00 12.97 240 GLY A C 1
ATOM 643 O O . GLY A 1 110 ? 14.739 15.614 -0.087 1.00 11.92 240 GLY A O 1
ATOM 644 N N . ASP A 1 111 ? 16.250 14.781 1.344 1.00 13.44 241 ASP A N 1
ATOM 645 C CA . ASP A 1 111 ? 16.016 13.398 0.914 1.00 13.59 241 ASP A CA 1
ATOM 646 C C . ASP A 1 111 ? 14.635 12.940 1.399 1.00 13.05 241 ASP A C 1
ATOM 647 O O . ASP A 1 111 ? 14.409 12.803 2.605 1.00 12.95 241 ASP A O 1
ATOM 652 N N . PRO A 1 112 ? 13.701 12.687 0.464 1.00 12.55 242 PRO A N 1
ATOM 653 C CA . PRO A 1 112 ? 12.321 12.416 0.925 1.00 12.57 242 PRO A CA 1
ATOM 654 C C . PRO A 1 112 ? 12.154 11.229 1.895 1.00 12.95 242 PRO A C 1
ATOM 655 O O . PRO A 1 112 ? 11.458 11.356 2.895 1.00 12.73 242 PRO A O 1
ATOM 659 N N . PRO A 1 113 ? 12.833 10.086 1.651 1.00 13.32 243 PRO A N 1
ATOM 660 C CA . PRO A 1 113 ? 12.705 9.014 2.626 1.00 14.13 243 PRO A CA 1
ATOM 661 C C . PRO A 1 113 ? 13.270 9.351 4.031 1.00 14.19 243 PRO A C 1
ATOM 662 O O . PRO A 1 113 ? 12.721 8.881 5.043 1.00 15.26 243 PRO A O 1
ATOM 666 N N . THR A 1 114 ? 14.331 10.153 4.099 1.00 13.98 244 THR A N 1
ATOM 667 C CA . THR A 1 114 ? 14.920 10.527 5.388 1.00 14.18 244 THR A CA 1
ATOM 668 C C . THR A 1 114 ? 13.999 11.488 6.132 1.00 12.87 244 THR A C 1
ATOM 669 O O . THR A 1 114 ? 13.783 11.342 7.333 1.00 13.04 244 THR A O 1
ATOM 673 N N . LEU A 1 115 ? 13.476 12.481 5.405 1.00 12.15 245 LEU A N 1
ATOM 674 C CA . LEU A 1 115 ? 12.525 13.422 6.011 1.00 11.65 245 LEU A CA 1
ATOM 675 C C . LEU A 1 115 ? 11.290 12.683 6.488 1.00 11.94 245 LEU A C 1
ATOM 676 O O . LEU A 1 115 ? 10.813 12.947 7.573 1.00 11.92 245 LEU A O 1
ATOM 681 N N . ALA A 1 116 ? 10.772 11.742 5.701 1.00 12.11 246 ALA A N 1
ATOM 682 C CA . ALA A 1 116 ? 9.617 10.960 6.128 1.00 13.48 246 ALA A CA 1
ATOM 683 C C . ALA A 1 116 ? 9.925 10.106 7.344 1.00 13.99 246 ALA A C 1
ATOM 684 O O . ALA A 1 116 ? 9.112 10.005 8.256 1.00 14.24 246 ALA A O 1
ATOM 686 N N . ALA A 1 117 ? 11.104 9.484 7.358 1.00 13.48 247 ALA A N 1
ATOM 687 C CA . ALA A 1 117 ? 11.521 8.675 8.514 1.00 14.36 247 ALA A CA 1
ATOM 688 C C . ALA A 1 117 ? 11.529 9.500 9.792 1.00 14.33 247 ALA A C 1
ATOM 689 O O . ALA A 1 117 ? 11.049 9.029 10.833 1.00 16.14 247 ALA A O 1
ATOM 691 N N . ALA A 1 118 ? 12.040 10.730 9.717 1.00 13.89 248 ALA A N 1
ATOM 692 C CA . ALA A 1 118 ? 12.076 11.607 10.879 1.00 13.58 248 ALA A CA 1
ATOM 693 C C . ALA A 1 118 ? 10.680 11.824 11.415 1.00 13.76 248 ALA A C 1
ATOM 694 O O . ALA A 1 118 ? 10.451 11.794 12.624 1.00 13.87 248 ALA A O 1
ATOM 696 N N . MET A 1 119 ? 9.733 12.058 10.505 1.00 14.36 249 MET A N 1
ATOM 697 C CA . MET A 1 119 ? 8.355 12.271 10.947 1.00 14.64 249 MET A CA 1
ATOM 698 C C . MET A 1 119 ? 7.761 11.075 11.667 1.00 15.61 249 MET A C 1
ATOM 699 O O . MET A 1 119 ? 6.905 11.250 12.520 1.00 15.28 249 MET A O 1
ATOM 704 N N . ASN A 1 120 ? 8.228 9.870 11.347 1.00 16.31 250 ASN A N 1
ATOM 705 C CA . ASN A 1 120 ? 7.699 8.650 11.943 1.00 18.02 250 ASN A CA 1
ATOM 706 C C . ASN A 1 120 ? 8.418 8.155 13.206 1.00 18.18 250 ASN A C 1
ATOM 707 O O . ASN A 1 120 ? 8.071 7.110 13.731 1.00 19.60 250 ASN A O 1
ATOM 712 N N . ILE A 1 121 ? 9.356 8.924 13.732 1.00 18.42 251 ILE A N 1
ATOM 713 C CA . ILE A 1 121 ? 10.079 8.502 14.933 1.00 19.34 251 ILE A CA 1
ATOM 714 C C . ILE A 1 121 ? 9.136 8.691 16.122 1.00 20.63 251 ILE A C 1
ATOM 715 O O . ILE A 1 121 ? 8.555 9.772 16.293 1.00 19.80 251 ILE A O 1
ATOM 720 N N . PRO A 1 122 ? 8.962 7.645 16.948 1.00 22.11 252 PRO A N 1
ATOM 721 C CA . PRO A 1 122 ? 8.069 7.799 18.098 1.00 22.87 252 PRO A CA 1
ATOM 722 C C . PRO A 1 122 ? 8.561 8.834 19.087 1.00 23.15 252 PRO A C 1
ATOM 723 O O . PRO A 1 122 ? 9.770 9.040 19.242 1.00 23.17 252 PRO A O 1
ATOM 727 N N . GLY A 1 123 ? 7.617 9.507 19.735 1.00 23.48 253 GLY A N 1
ATOM 728 C CA . GLY A 1 123 ? 7.924 10.447 20.801 1.00 23.66 253 GLY A CA 1
ATOM 729 C C . GLY A 1 123 ? 8.142 11.884 20.387 1.00 23.74 253 GLY A C 1
ATOM 730 O O . GLY A 1 123 ? 8.510 12.711 21.207 1.00 24.72 253 GLY A O 1
ATOM 731 N N . GLY A 1 124 ? 7.920 12.201 19.116 1.00 23.53 254 GLY A N 1
ATOM 732 C CA . GLY A 1 124 ? 8.111 13.566 18.655 1.00 23.12 254 GLY A CA 1
ATOM 733 C C . GLY A 1 124 ? 6.839 14.252 18.195 1.00 22.61 254 GLY A C 1
ATOM 734 O O . GLY A 1 124 ? 5.755 14.053 18.761 1.00 22.21 254 GLY A O 1
ATOM 735 N N . ALA A 1 125 ? 6.977 15.058 17.150 1.00 21.30 255 ALA A N 1
ATOM 736 C CA . ALA A 1 125 ? 5.906 15.941 16.710 1.00 20.23 255 ALA A CA 1
ATOM 737 C C . ALA A 1 125 ? 4.666 15.181 16.273 1.00 19.28 255 ALA A C 1
ATOM 738 O O . ALA A 1 125 ? 3.546 15.576 16.615 1.00 18.83 255 ALA A O 1
ATOM 740 N N . GLN A 1 126 ? 4.826 14.102 15.514 1.00 17.49 256 GLN A N 1
ATOM 741 C CA . GLN A 1 126 ? 3.646 13.384 15.022 1.00 17.34 256 GLN A CA 1
ATOM 742 C C . GLN A 1 126 ? 2.870 12.777 16.176 1.00 17.71 256 GLN A C 1
ATOM 743 O O . GLN A 1 126 ? 1.634 12.809 16.178 1.00 17.45 256 GLN A O 1
ATOM 749 N N . ASP A 1 127 ? 3.573 12.213 17.150 1.00 18.27 257 ASP A N 1
ATOM 750 C CA . ASP A 1 127 ? 2.882 11.682 18.323 1.00 18.08 257 ASP A CA 1
ATOM 751 C C . ASP A 1 127 ? 2.182 12.784 19.099 1.00 18.26 257 ASP A C 1
ATOM 752 O O . ASP A 1 127 ? 1.076 12.560 19.627 1.00 18.96 257 ASP A O 1
ATOM 757 N N . GLY A 1 128 ? 2.780 13.975 19.133 1.00 17.76 258 GLY A N 1
ATOM 758 C CA . GLY A 1 128 ? 2.140 15.145 19.751 1.00 18.14 258 GLY A CA 1
ATOM 759 C C . GLY A 1 128 ? 0.874 15.575 19.037 1.00 18.92 258 GLY A C 1
ATOM 760 O O . GLY A 1 128 ? -0.105 16.009 19.664 1.00 20.03 258 GLY A O 1
ATOM 761 N N . VAL A 1 129 ? 0.894 15.496 17.713 1.00 18.77 259 VAL A N 1
ATOM 762 C CA . VAL A 1 129 ? -0.287 15.797 16.931 1.00 18.79 259 VAL A CA 1
ATOM 763 C C . VAL A 1 129 ? -1.391 14.790 17.230 1.00 19.25 259 VAL A C 1
ATOM 764 O O . VAL A 1 129 ? -2.554 15.168 17.468 1.00 19.55 259 VAL A O 1
ATOM 768 N N . LYS A 1 130 ? -1.033 13.513 17.233 1.00 19.31 260 LYS A N 1
ATOM 769 C CA . LYS A 1 130 ? -1.991 12.453 17.460 1.00 19.80 260 LYS A CA 1
ATOM 770 C C . LYS A 1 130 ? -2.623 12.554 18.840 1.00 20.23 260 LYS A C 1
ATOM 771 O O . LYS A 1 130 ? -3.829 12.292 18.991 1.00 20.48 260 LYS A O 1
ATOM 777 N N . ARG A 1 131 ? -1.844 12.942 19.842 1.00 21.23 261 ARG A N 1
ATOM 778 C CA . ARG A 1 131 ? -2.355 12.880 21.218 1.00 22.21 261 ARG A CA 1
ATOM 779 C C . ARG A 1 131 ? -3.412 13.947 21.478 1.00 22.01 261 ARG A C 1
ATOM 780 O O . ARG A 1 131 ? -4.197 13.826 22.417 1.00 22.36 261 ARG A O 1
ATOM 788 N N . VAL A 1 132 ? -3.430 14.993 20.653 1.00 20.92 262 VAL A N 1
ATOM 789 C CA . VAL A 1 132 ? -4.435 16.050 20.779 1.00 20.48 262 VAL A CA 1
ATOM 790 C C . VAL A 1 132 ? -5.562 15.890 19.752 1.00 20.20 262 VAL A C 1
ATOM 791 O O . VAL A 1 132 ? -6.344 16.816 19.546 1.00 20.58 262 VAL A O 1
ATOM 795 N N . GLY A 1 133 ? -5.656 14.712 19.129 1.00 20.10 263 GLY A N 1
ATOM 796 C CA . GLY A 1 133 ? -6.737 14.388 18.208 1.00 19.79 263 GLY A CA 1
ATOM 797 C C . GLY A 1 133 ? -6.516 14.860 16.782 1.00 19.63 263 GLY A C 1
ATOM 798 O O . GLY A 1 133 ? -7.442 14.866 15.977 1.00 20.26 263 GLY A O 1
ATOM 799 N N . GLY A 1 134 ? -5.288 15.254 16.462 1.00 19.14 264 GLY A N 1
ATOM 800 C CA . GLY A 1 134 ? -4.965 15.631 15.086 1.00 18.29 264 GLY A CA 1
ATOM 801 C C . GLY A 1 134 ? -4.424 14.487 14.248 1.00 18.60 264 GLY A C 1
ATOM 802 O O . GLY A 1 134 ? -4.298 13.345 14.704 1.00 18.61 264 GLY A O 1
ATOM 803 N N . ARG A 1 135 ? -4.130 14.798 12.992 1.00 18.35 265 ARG A N 1
ATOM 804 C CA A ARG A 1 135 ? -3.638 13.840 12.000 0.50 18.06 265 ARG A CA 1
ATOM 805 C CA B ARG A 1 135 ? -3.485 13.815 12.151 0.50 17.82 265 ARG A CA 1
ATOM 806 C C . ARG A 1 135 ? -2.509 14.498 11.233 1.00 17.22 265 ARG A C 1
ATOM 807 O O . ARG A 1 135 ? -2.629 15.665 10.913 1.00 16.15 265 ARG A O 1
ATOM 822 N N . MET A 1 136 ? -1.486 13.734 10.882 1.00 15.41 266 MET A N 1
ATOM 823 C CA . MET A 1 136 ? -0.443 14.176 9.986 1.00 14.32 266 MET A CA 1
ATOM 824 C C . MET A 1 136 ? -0.435 13.289 8.756 1.00 13.99 266 MET A C 1
ATOM 825 O O . MET A 1 136 ? -0.542 12.065 8.868 1.00 15.23 266 MET A O 1
ATOM 830 N N . VAL A 1 137 ? -0.315 13.907 7.586 1.00 12.43 267 VAL A N 1
ATOM 831 C CA . VAL A 1 137 ? -0.086 13.198 6.317 1.00 12.58 267 VAL A CA 1
ATOM 832 C C . VAL A 1 137 ? 1.286 13.649 5.798 1.00 12.28 267 VAL A C 1
ATOM 833 O O . VAL A 1 137 ? 1.581 14.839 5.748 1.00 12.60 267 VAL A O 1
ATOM 837 N N . VAL A 1 138 ? 2.123 12.691 5.408 1.00 12.58 268 VAL A N 1
ATOM 838 C CA . VAL A 1 138 ? 3.471 12.954 4.912 1.00 13.77 268 VAL A CA 1
ATOM 839 C C . VAL A 1 138 ? 3.562 12.489 3.469 1.00 13.47 268 VAL A C 1
ATOM 840 O O . VAL A 1 138 ? 3.451 11.296 3.193 1.00 15.43 268 VAL A O 1
ATOM 844 N N . GLN A 1 139 ? 3.735 13.420 2.551 1.00 12.42 269 GLN A N 1
ATOM 845 C CA . GLN A 1 139 ? 3.832 13.119 1.126 1.00 12.25 269 GLN A CA 1
ATOM 846 C C . GLN A 1 139 ? 5.276 13.335 0.651 1.00 12.13 269 GLN A C 1
ATOM 847 O O . GLN A 1 139 ? 5.762 14.451 0.606 1.00 13.09 269 GLN A O 1
ATOM 853 N N . GLN A 1 140 ? 5.932 12.254 0.247 1.00 12.12 270 GLN A N 1
ATOM 854 C CA . GLN A 1 140 ? 7.217 12.355 -0.424 1.00 12.90 270 GLN A CA 1
ATOM 855 C C . GLN A 1 140 ? 6.998 12.821 -1.851 1.00 13.28 270 GLN A C 1
ATOM 856 O O . GLN A 1 140 ? 6.023 12.411 -2.520 1.00 14.52 270 GLN A O 1
ATOM 862 N N . ALA A 1 141 ? 7.891 13.671 -2.345 1.00 12.93 271 ALA A N 1
ATOM 863 C CA . ALA A 1 141 ? 7.726 14.250 -3.666 1.00 13.29 271 ALA A CA 1
ATOM 864 C C . ALA A 1 141 ? 9.065 14.442 -4.361 1.00 14.14 271 ALA A C 1
ATOM 865 O O . ALA A 1 141 ? 10.050 14.863 -3.761 1.00 14.03 271 ALA A O 1
ATOM 867 N N . ASP A 1 142 ? 9.090 14.160 -5.652 1.00 14.94 272 ASP A N 1
ATOM 868 C CA . ASP A 1 142 ? 10.294 14.387 -6.434 1.00 15.89 272 ASP A CA 1
ATOM 869 C C . ASP A 1 142 ? 10.611 15.877 -6.596 1.00 14.17 272 ASP A C 1
ATOM 870 O O . ASP A 1 142 ? 11.745 16.253 -6.871 1.00 14.34 272 ASP A O 1
ATOM 875 N N . ARG A 1 143 ? 9.614 16.746 -6.409 1.00 13.86 273 ARG A N 1
ATOM 876 C CA . ARG A 1 143 ? 9.806 18.188 -6.465 1.00 13.26 273 ARG A CA 1
ATOM 877 C C . ARG A 1 143 ? 8.867 18.901 -5.502 1.00 13.24 273 ARG A C 1
ATOM 878 O O . ARG A 1 143 ? 7.655 18.742 -5.569 1.00 13.90 273 ARG A O 1
ATOM 886 N N . VAL A 1 144 ? 9.466 19.733 -4.667 1.00 12.93 274 VAL A N 1
ATOM 887 C CA . VAL A 1 144 ? 8.779 20.621 -3.743 1.00 12.92 274 VAL A CA 1
ATOM 888 C C . VAL A 1 144 ? 9.340 22.014 -3.974 1.00 12.59 274 VAL A C 1
ATOM 889 O O . VAL A 1 144 ? 10.559 22.161 -4.149 1.00 12.33 274 VAL A O 1
ATOM 893 N N . ASP A 1 145 ? 8.493 23.037 -4.000 1.00 11.95 275 ASP A N 1
ATOM 894 C CA . ASP A 1 145 ? 8.937 24.419 -4.176 1.00 12.71 275 ASP A CA 1
ATOM 895 C C . ASP A 1 145 ? 8.754 25.232 -2.902 1.00 12.54 275 ASP A C 1
ATOM 896 O O . ASP A 1 145 ? 7.666 25.265 -2.341 1.00 13.50 275 ASP A O 1
ATOM 901 N N . VAL A 1 146 ? 9.835 25.857 -2.445 1.00 12.28 276 VAL A N 1
ATOM 902 C CA . VAL A 1 146 ? 9.832 26.733 -1.287 1.00 13.13 276 VAL A CA 1
ATOM 903 C C . VAL A 1 146 ? 10.049 28.134 -1.814 1.00 13.97 276 VAL A C 1
ATOM 904 O O . VAL A 1 146 ? 11.170 28.499 -2.178 1.00 14.79 276 VAL A O 1
ATOM 908 N N . THR A 1 147 ? 8.988 28.919 -1.886 1.00 14.76 277 THR A N 1
ATOM 909 C CA . THR A 1 147 ? 9.060 30.213 -2.553 1.00 16.18 277 THR A CA 1
ATOM 910 C C . THR A 1 147 ? 8.964 31.400 -1.602 1.00 15.85 277 THR A C 1
ATOM 911 O O . THR A 1 147 ? 9.264 32.531 -2.005 1.00 17.69 277 THR A O 1
ATOM 915 N N . ALA A 1 148 ? 8.535 31.169 -0.358 1.00 15.09 278 ALA A N 1
ATOM 916 C CA . ALA A 1 148 ? 8.495 32.230 0.628 1.00 15.22 278 ALA A CA 1
ATOM 917 C C . ALA A 1 148 ? 9.912 32.697 0.924 1.00 15.90 278 ALA A C 1
ATOM 918 O O . ALA A 1 148 ? 10.825 31.896 0.930 1.00 14.46 278 ALA A O 1
ATOM 920 N N . LEU A 1 149 ? 10.067 33.990 1.209 1.00 17.31 279 LEU A N 1
ATOM 921 C CA . LEU A 1 149 ? 11.357 34.590 1.499 1.00 18.24 279 LEU A CA 1
ATOM 922 C C . LEU A 1 149 ? 11.399 35.139 2.916 1.00 19.30 279 LEU A C 1
ATOM 923 O O . LEU A 1 149 ? 10.380 35.548 3.472 1.00 19.51 279 LEU A O 1
ATOM 928 N N . ARG A 1 150 ? 12.592 35.148 3.505 1.00 20.90 280 ARG A N 1
ATOM 929 C CA . ARG A 1 150 ? 12.764 35.755 4.819 1.00 23.18 280 ARG A CA 1
ATOM 930 C C . ARG A 1 150 ? 12.882 37.263 4.709 1.00 25.35 280 ARG A C 1
ATOM 931 O O . ARG A 1 150 ? 13.392 37.778 3.714 1.00 25.69 280 ARG A O 1
ATOM 939 N N . GLN A 1 151 ? 12.403 37.940 5.754 1.00 27.71 281 GLN A N 1
ATOM 940 C CA . GLN A 1 151 ? 12.380 39.390 5.832 1.00 29.89 281 GLN A CA 1
ATOM 941 C C . GLN A 1 151 ? 13.288 39.846 6.983 1.00 30.43 281 GLN A C 1
ATOM 942 O O . GLN A 1 151 ? 12.871 39.834 8.138 1.00 31.33 281 GLN A O 1
ATOM 948 N N . PRO A 1 152 ? 14.526 40.260 6.672 1.00 31.41 282 PRO A N 1
ATOM 949 C CA . PRO A 1 152 ? 15.503 40.597 7.711 1.00 31.61 282 PRO A CA 1
ATOM 950 C C . PRO A 1 152 ? 15.212 41.929 8.403 1.00 31.48 282 PRO A C 1
ATOM 951 O O . PRO A 1 152 ? 14.650 42.826 7.780 1.00 32.01 282 PRO A O 1
ATOM 955 N N . LYS A 1 153 ? 15.586 42.045 9.677 1.00 30.63 283 LYS A N 1
ATOM 956 C CA . LYS A 1 153 ? 15.562 43.337 10.369 1.00 29.82 283 LYS A CA 1
ATOM 957 C C . LYS A 1 153 ? 16.792 44.128 9.926 1.00 28.44 283 LYS A C 1
ATOM 958 O O . LYS A 1 153 ? 17.804 43.546 9.558 1.00 29.00 283 LYS A O 1
ATOM 960 N N . GLN A 1 154 ? 16.693 45.455 9.932 1.00 26.88 284 GLN A N 1
ATOM 961 C CA . GLN A 1 154 ? 17.802 46.306 9.509 1.00 24.77 284 GLN A CA 1
ATOM 962 C C . GLN A 1 154 ? 18.879 46.228 10.589 1.00 22.02 284 GLN A C 1
ATOM 963 O O . GLN A 1 154 ? 18.571 46.353 11.770 1.00 22.66 284 GLN A O 1
ATOM 969 N N . HIS A 1 155 ? 20.125 46.012 10.198 1.00 18.09 285 HIS A N 1
ATOM 970 C CA . HIS A 1 155 ? 21.209 46.045 11.181 1.00 16.67 285 HIS A CA 1
ATOM 971 C C . HIS A 1 155 ? 21.558 47.499 11.452 1.00 15.22 285 HIS A C 1
ATOM 972 O O . HIS A 1 155 ? 21.685 48.302 10.522 1.00 17.18 285 HIS A O 1
ATOM 979 N N . GLN A 1 156 ? 21.713 47.823 12.728 1.00 12.80 286 GLN A N 1
ATOM 980 C CA . GLN A 1 156 ? 22.097 49.165 13.148 1.00 13.13 286 GLN A CA 1
ATOM 981 C C . GLN A 1 156 ? 23.597 49.333 13.264 1.00 11.71 286 GLN A C 1
ATOM 982 O O . GLN A 1 156 ? 24.099 50.443 13.158 1.00 12.20 286 GLN A O 1
ATOM 988 N N . TYR A 1 157 ? 24.332 48.250 13.488 1.00 11.06 287 TYR A N 1
ATOM 989 C CA . TYR A 1 157 ? 25.743 48.321 13.849 1.00 11.07 287 TYR A CA 1
ATOM 990 C C . TYR A 1 157 ? 26.673 47.498 12.953 1.00 11.59 287 TYR A C 1
ATOM 991 O O . TYR A 1 157 ? 27.761 47.927 12.626 1.00 12.48 287 TYR A O 1
ATOM 1000 N N . ALA A 1 158 ? 26.252 46.298 12.574 1.00 11.80 288 ALA A N 1
ATOM 1001 C CA . ALA A 1 158 ? 27.063 45.428 11.754 1.00 12.45 288 ALA A CA 1
ATOM 1002 C C . ALA A 1 158 ? 26.904 45.729 10.263 1.00 14.28 288 ALA A C 1
ATOM 1003 O O . ALA A 1 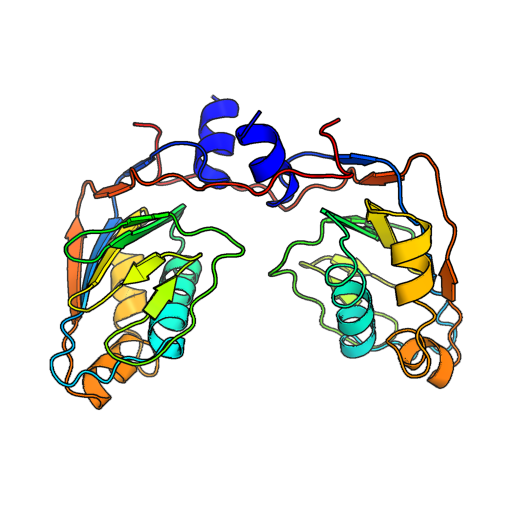158 ? 25.786 45.911 9.769 1.00 16.08 288 ALA A O 1
ATOM 1005 N N . GLN A 1 159 ? 28.039 45.761 9.571 1.00 14.84 289 GLN A N 1
ATOM 1006 C CA A GLN A 1 159 ? 28.058 45.867 8.122 0.50 16.81 289 GLN A CA 1
ATOM 1007 C CA B GLN A 1 159 ? 28.098 45.893 8.124 0.50 16.64 289 GLN A CA 1
ATOM 1008 C C . GLN A 1 159 ? 28.901 44.725 7.565 1.00 17.15 289 GLN A C 1
ATOM 1009 O O . GLN A 1 159 ? 29.808 44.223 8.227 1.00 14.59 289 GLN A O 1
ATOM 1020 N N . PRO A 1 160 ? 28.596 44.293 6.333 1.00 19.36 290 PRO A N 1
ATOM 1021 C CA . PRO A 1 160 ? 29.414 43.243 5.733 1.00 22.07 290 PRO A CA 1
ATOM 1022 C C . PRO A 1 160 ? 30.831 43.746 5.437 1.00 24.20 290 PRO A C 1
ATOM 1023 O O . PRO A 1 160 ? 31.044 44.950 5.260 1.00 24.57 290 PRO A O 1
ATOM 1027 N N . VAL A 1 161 ? 31.794 42.826 5.438 1.00 27.20 291 VAL A N 1
ATOM 1028 C CA . VAL A 1 161 ? 33.187 43.154 5.131 1.00 28.99 291 VAL A CA 1
ATOM 1029 C C . VAL A 1 161 ? 33.495 42.943 3.646 1.00 30.07 291 VAL A C 1
ATOM 1030 O O . VAL A 1 161 ? 33.235 41.874 3.087 1.00 31.90 291 VAL A O 1
ATOM 1034 N N . ALA B 1 19 ? 21.000 43.958 -0.755 1.00 37.57 149 ALA B N 1
ATOM 1035 C CA . ALA B 1 19 ? 21.168 44.559 0.609 1.00 37.20 149 ALA B CA 1
ATOM 1036 C C . ALA B 1 19 ? 20.370 43.797 1.669 1.00 36.87 149 ALA B C 1
ATOM 1037 O O . ALA B 1 19 ? 20.705 43.844 2.859 1.00 37.61 149 ALA B O 1
ATOM 1039 N N . ARG B 1 20 ? 19.313 43.106 1.243 1.00 35.84 150 ARG B N 1
ATOM 1040 C CA . ARG B 1 20 ? 18.612 42.166 2.114 1.00 34.78 150 ARG B CA 1
ATOM 1041 C C . ARG B 1 20 ? 19.505 40.937 2.344 1.00 33.38 150 ARG B C 1
ATOM 1042 O O . ARG B 1 20 ? 19.466 40.314 3.411 1.00 33.74 150 ARG B O 1
ATOM 1044 N N . LEU B 1 21 ? 20.309 40.606 1.335 1.00 31.68 151 LEU B N 1
ATOM 1045 C CA . LEU B 1 21 ? 21.190 39.448 1.383 1.00 29.83 151 LEU B CA 1
ATOM 1046 C C . LEU B 1 21 ? 22.277 39.641 2.443 1.00 28.67 151 LEU B C 1
ATOM 1047 O O . LEU B 1 21 ? 22.617 38.702 3.153 1.00 27.31 151 LEU B O 1
ATOM 1052 N N . ALA B 1 22 ? 22.797 40.862 2.547 1.00 27.42 152 ALA B N 1
ATOM 1053 C CA . ALA B 1 22 ? 23.831 41.183 3.531 1.00 26.70 152 ALA B CA 1
ATOM 1054 C C . ALA B 1 22 ? 23.346 40.963 4.956 1.00 25.75 152 ALA B C 1
ATOM 1055 O O . ALA B 1 22 ? 24.020 40.301 5.757 1.00 23.97 152 ALA B O 1
ATOM 1057 N N . ALA B 1 23 ? 22.176 41.511 5.277 1.00 24.78 153 ALA B N 1
ATOM 1058 C CA . ALA B 1 23 ? 21.626 41.396 6.618 1.00 25.06 153 ALA B CA 1
ATOM 1059 C C . ALA B 1 23 ? 21.368 39.935 6.988 1.00 23.64 153 ALA B C 1
ATOM 1060 O O . ALA B 1 23 ? 21.755 39.475 8.065 1.00 23.88 153 ALA B O 1
ATOM 1062 N N . LEU B 1 24 ? 20.718 39.212 6.073 1.00 23.78 154 LEU B N 1
ATOM 1063 C CA . LEU B 1 24 ? 20.441 37.792 6.267 1.00 23.01 154 LEU B CA 1
ATOM 1064 C C . LEU B 1 24 ? 21.746 36.998 6.384 1.00 21.17 154 LEU B C 1
ATOM 1065 O O . LEU B 1 24 ? 21.856 36.078 7.199 1.00 21.46 154 LEU B O 1
ATOM 1070 N N . SER B 1 25 ? 22.749 37.364 5.591 1.00 20.02 155 SER B N 1
ATOM 1071 C CA . SER B 1 25 ? 24.038 36.664 5.638 1.00 18.51 155 SER B CA 1
ATOM 1072 C C . SER B 1 25 ? 24.812 36.893 6.946 1.00 18.40 155 SER B C 1
ATOM 1073 O O . SER B 1 25 ? 25.476 35.990 7.449 1.00 18.22 155 SER B O 1
ATOM 1076 N N . ILE B 1 26 ? 24.721 38.102 7.484 1.00 18.16 156 ILE B N 1
ATOM 1077 C CA . ILE B 1 26 ? 25.354 38.391 8.768 1.00 18.66 156 ILE B CA 1
ATOM 1078 C C . ILE B 1 26 ? 24.662 37.650 9.906 1.00 18.29 156 ILE B C 1
ATOM 1079 O O . ILE B 1 26 ? 25.333 37.060 10.765 1.00 18.47 156 ILE B O 1
ATOM 1084 N N . LEU B 1 27 ? 23.333 37.664 9.896 1.00 19.23 157 LEU B N 1
ATOM 1085 C CA . LEU B 1 27 ? 22.558 36.941 10.903 1.00 20.31 157 LEU B CA 1
ATOM 1086 C C . LEU B 1 27 ? 22.927 35.463 10.956 1.00 19.74 157 LEU B C 1
ATOM 1087 O O . LEU B 1 27 ? 23.155 34.914 12.037 1.00 19.86 157 LEU B O 1
ATOM 1092 N N . VAL B 1 28 ? 22.980 34.820 9.792 1.00 18.91 158 VAL B N 1
ATOM 1093 C CA A VAL B 1 28 ? 23.275 33.400 9.712 0.50 18.48 158 VAL B CA 1
ATOM 1094 C CA B VAL B 1 28 ? 23.279 33.392 9.742 0.50 18.62 158 VAL B CA 1
ATOM 1095 C C . VAL B 1 28 ? 24.759 33.092 9.944 1.00 18.45 158 VAL B C 1
ATOM 1096 O O . VAL B 1 28 ? 25.143 31.947 10.139 1.00 19.04 158 VAL B O 1
ATOM 1103 N N . GLY B 1 29 ? 25.603 34.121 9.898 1.00 17.98 159 GLY B N 1
ATOM 1104 C CA . GLY B 1 29 ? 27.026 33.933 10.121 1.00 17.59 159 GLY B CA 1
ATOM 1105 C C . GLY B 1 29 ? 27.802 33.419 8.926 1.00 17.66 159 GLY B C 1
ATOM 1106 O O . GLY B 1 29 ? 28.882 32.868 9.073 1.00 18.28 159 GLY B O 1
ATOM 1107 N N . ALA B 1 30 ? 27.253 33.634 7.733 1.00 17.71 160 ALA B N 1
ATOM 1108 C CA . ALA B 1 30 ? 27.855 33.148 6.501 1.00 18.26 160 ALA B CA 1
ATOM 1109 C C . ALA B 1 30 ? 28.820 34.136 5.869 1.00 18.24 160 ALA B C 1
ATOM 1110 O O . ALA B 1 30 ? 29.590 33.776 4.975 1.00 20.94 160 ALA B O 1
ATOM 1112 N N . VAL B 1 31 ? 28.792 35.390 6.335 1.00 17.44 161 VAL B N 1
ATOM 1113 C CA . VAL B 1 31 ? 29.781 36.380 5.898 1.00 16.76 161 VAL B CA 1
ATOM 1114 C C . VAL B 1 31 ? 30.344 37.087 7.130 1.00 15.35 161 VAL B C 1
ATOM 1115 O O . VAL B 1 31 ? 29.699 37.096 8.178 1.00 14.86 161 VAL B O 1
ATOM 1119 N N . GLY B 1 32 ? 31.537 37.641 7.000 1.00 15.07 162 GLY B N 1
ATOM 1120 C CA . GLY B 1 32 ? 32.150 38.416 8.081 1.00 14.51 162 GLY B CA 1
ATOM 1121 C C . GLY B 1 32 ? 31.411 39.722 8.279 1.00 14.14 162 GLY B C 1
ATOM 1122 O O . GLY B 1 32 ? 30.643 40.189 7.426 1.00 14.11 162 GLY B O 1
ATOM 1123 N N . ALA B 1 33 ? 31.623 40.311 9.442 1.00 12.83 163 ALA B N 1
ATOM 1124 C CA . ALA B 1 33 ? 30.978 41.573 9.784 1.00 12.35 163 ALA B CA 1
ATOM 1125 C C . ALA B 1 33 ? 31.953 42.497 10.472 1.00 12.23 163 ALA B C 1
ATOM 1126 O O . ALA B 1 33 ? 32.900 42.055 11.100 1.00 12.09 163 ALA B O 1
ATOM 1128 N N . THR B 1 34 ? 31.707 43.791 10.330 1.00 11.96 164 THR B N 1
ATOM 1129 C CA . THR B 1 34 ? 32.491 44.801 11.017 1.00 12.18 164 THR B CA 1
ATOM 1130 C C . THR B 1 34 ? 31.564 45.906 11.520 1.00 11.61 164 THR B C 1
ATOM 1131 O O . THR B 1 34 ? 30.489 46.139 10.982 1.00 11.34 164 THR B O 1
ATOM 1135 N N . GLY B 1 35 ? 31.967 46.547 12.597 1.00 10.20 165 GLY B N 1
ATOM 1136 C CA . GLY B 1 35 ? 31.234 47.636 13.188 1.00 10.26 165 GLY B CA 1
ATOM 1137 C C . GLY B 1 35 ? 31.799 47.996 14.538 1.00 9.81 165 GLY B C 1
ATOM 1138 O O . GLY B 1 35 ? 32.779 47.408 14.994 1.00 10.16 165 GLY B O 1
ATOM 1139 N N . PRO B 1 36 ? 31.177 48.959 15.217 1.00 9.06 166 PRO B N 1
ATOM 1140 C CA . PRO B 1 36 ? 31.597 49.246 16.584 1.00 9.56 166 PRO B CA 1
ATOM 1141 C C . PRO B 1 36 ? 31.235 48.047 17.490 1.00 9.08 166 PRO B C 1
ATOM 1142 O O . PRO B 1 36 ? 30.385 47.228 17.135 1.00 9.17 166 PRO B O 1
ATOM 1146 N N . GLY B 1 37 ? 31.850 47.955 18.650 1.00 9.98 167 GLY B N 1
ATOM 1147 C CA . GLY B 1 37 ? 31.417 46.971 19.613 1.00 9.75 167 GLY B CA 1
ATOM 1148 C C . GLY B 1 37 ? 32.363 46.844 20.767 1.00 10.51 167 GLY B C 1
ATOM 1149 O O . GLY B 1 37 ? 32.969 47.832 21.209 1.00 10.98 167 GLY B O 1
ATOM 1150 N N . VAL B 1 38 ? 32.438 45.628 21.305 1.00 9.17 168 VAL B N 1
ATOM 1151 C CA . VAL B 1 3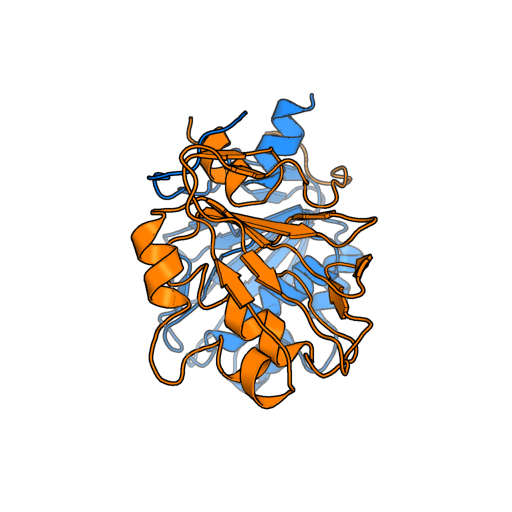8 ? 33.310 45.328 22.423 1.00 9.45 168 VAL B CA 1
ATOM 1152 C C . VAL B 1 38 ? 34.188 44.126 22.173 1.00 9.48 168 VAL B C 1
ATOM 1153 O O . VAL B 1 38 ? 33.859 43.243 21.393 1.00 9.07 168 VAL B O 1
ATOM 1157 N N . MET B 1 39 ? 35.328 44.132 22.846 1.00 10.65 169 MET B N 1
ATOM 1158 C CA A MET B 1 39 ? 36.196 42.976 22.963 0.50 11.11 169 MET B CA 1
ATOM 1159 C CA B MET B 1 39 ? 36.184 42.973 22.962 0.50 11.34 169 MET B CA 1
ATOM 1160 C C . MET B 1 39 ? 36.257 42.640 24.434 1.00 11.24 169 MET B C 1
ATOM 1161 O O . MET B 1 39 ? 36.740 43.440 25.231 1.00 10.82 169 MET B O 1
ATOM 1170 N N . ILE B 1 40 ? 35.768 41.462 24.793 1.00 9.91 170 ILE B N 1
ATOM 1171 C CA . ILE B 1 40 ? 35.663 41.034 26.172 1.00 10.27 170 ILE B CA 1
ATOM 1172 C C . ILE B 1 40 ? 36.676 39.932 26.419 1.00 10.65 170 ILE B C 1
ATOM 1173 O O . ILE B 1 40 ? 36.723 38.962 25.670 1.00 12.69 170 ILE B O 1
ATOM 1178 N N . THR B 1 41 ? 37.503 40.082 27.441 1.00 10.05 171 THR B N 1
ATOM 1179 C CA . THR B 1 41 ? 38.435 39.024 27.811 1.00 10.76 171 THR B CA 1
ATOM 1180 C C . THR B 1 41 ? 37.938 38.405 29.106 1.00 10.74 171 THR B C 1
ATOM 1181 O O . THR B 1 41 ? 37.590 39.127 30.063 1.00 11.44 171 THR B O 1
ATOM 1185 N N . ILE B 1 42 ? 37.901 37.074 29.138 1.00 11.28 172 ILE B N 1
ATOM 1186 C CA . ILE B 1 42 ? 37.555 36.338 30.348 1.00 11.33 172 ILE B CA 1
ATOM 1187 C C . ILE B 1 42 ? 38.758 35.515 30.770 1.00 11.86 172 ILE B C 1
ATOM 1188 O O . ILE B 1 42 ? 39.165 34.599 30.071 1.00 12.08 172 ILE B O 1
ATOM 1193 N N . ASP B 1 43 ? 39.334 35.879 31.911 1.00 11.98 173 ASP B N 1
ATOM 1194 C CA . ASP B 1 43 ? 40.440 35.139 32.529 1.00 13.43 173 ASP B CA 1
ATOM 1195 C C . ASP B 1 43 ? 39.794 34.178 33.520 1.00 13.08 173 ASP B C 1
ATOM 1196 O O . ASP B 1 43 ? 38.973 34.584 34.341 1.00 13.78 173 ASP B O 1
ATOM 1201 N N . ASP B 1 44 ? 40.139 32.899 33.435 1.00 12.69 174 ASP B N 1
ATOM 1202 C CA . ASP B 1 44 ? 39.500 31.881 34.249 1.00 12.74 174 ASP B CA 1
ATOM 1203 C C . ASP B 1 44 ? 40.588 30.967 34.846 1.00 14.07 174 ASP B C 1
ATOM 1204 O O . ASP B 1 44 ? 40.777 29.851 34.397 1.00 13.83 174 ASP B O 1
ATOM 1209 N N . PRO B 1 45 ? 41.291 31.444 35.884 1.00 14.81 175 PRO B N 1
ATOM 1210 C CA . PRO B 1 45 ? 42.458 30.723 36.391 1.00 15.78 175 PRO B CA 1
ATOM 1211 C C . PRO B 1 45 ? 42.148 29.448 37.161 1.00 16.39 175 PRO B C 1
ATOM 1212 O O . PRO B 1 45 ? 43.046 28.615 37.309 1.00 17.15 175 PRO B O 1
ATOM 1216 N N . GLY B 1 46 ? 40.923 29.272 37.645 1.00 15.56 176 GLY B N 1
ATOM 1217 C CA . GLY B 1 46 ? 40.566 28.080 38.438 1.00 15.69 176 GLY B CA 1
ATOM 1218 C C . GLY B 1 46 ? 40.953 26.758 37.796 1.00 16.49 176 GLY B C 1
ATOM 1219 O O . GLY B 1 46 ? 41.789 26.005 38.333 1.00 17.47 176 GLY B O 1
ATOM 1220 N N . PRO B 1 47 ? 40.349 26.423 36.642 1.00 15.18 177 PRO B N 1
ATOM 1221 C CA . PRO B 1 47 ? 39.249 27.147 36.003 1.00 14.66 177 PRO B CA 1
ATOM 1222 C C . PRO B 1 47 ? 37.930 26.850 36.672 1.00 14.47 177 PRO B C 1
ATOM 1223 O O . PRO B 1 47 ? 37.773 25.783 37.268 1.00 16.20 177 PRO B O 1
ATOM 1227 N N . GLY B 1 48 ? 36.958 27.757 36.529 1.00 13.07 178 GLY B N 1
ATOM 1228 C CA . GLY B 1 48 ? 35.641 27.545 37.060 1.00 13.21 178 GLY B CA 1
ATOM 1229 C C . GLY B 1 48 ? 34.450 27.934 36.205 1.00 12.76 178 GLY B C 1
ATOM 1230 O O . GLY B 1 48 ? 33.323 27.715 36.606 1.00 14.57 178 GLY B O 1
ATOM 1231 N N . VAL B 1 49 ? 34.692 28.548 35.043 1.00 12.88 179 VAL B N 1
ATOM 1232 C CA . VAL B 1 49 ? 33.601 29.032 34.195 1.00 12.40 179 VAL B CA 1
ATOM 1233 C C . VAL B 1 49 ? 33.006 27.861 33.377 1.00 12.04 179 VAL B C 1
ATOM 1234 O O . VAL B 1 49 ? 33.621 27.337 32.452 1.00 12.82 179 VAL B O 1
ATOM 1238 N N . ALA B 1 50 ? 31.813 27.459 33.778 1.00 11.89 180 ALA B N 1
ATOM 1239 C CA . ALA B 1 50 ? 31.084 26.371 33.153 1.00 11.70 180 ALA B CA 1
ATOM 1240 C C . ALA B 1 50 ? 30.335 26.858 31.924 1.00 11.60 180 ALA B C 1
ATOM 1241 O O . ALA B 1 50 ? 30.145 28.069 31.731 1.00 11.85 180 ALA B O 1
ATOM 1243 N N . PRO B 1 51 ? 29.887 25.927 31.073 1.00 11.14 181 PRO B N 1
ATOM 1244 C CA . PRO B 1 51 ? 29.157 26.369 29.882 1.00 11.54 181 PRO B CA 1
ATOM 1245 C C . PRO B 1 51 ? 27.963 27.284 30.181 1.00 12.96 181 PRO B C 1
ATOM 1246 O O . PRO B 1 51 ? 27.727 28.212 29.412 1.00 11.79 181 PRO B O 1
ATOM 1250 N N . GLU B 1 52 ? 27.228 27.035 31.260 1.00 13.11 182 GLU B N 1
ATOM 1251 C CA . GLU B 1 52 ? 26.048 27.821 31.586 1.00 15.08 182 GLU B CA 1
ATOM 1252 C C . GLU B 1 52 ? 26.398 29.304 31.735 1.00 14.14 182 GLU B C 1
ATOM 1253 O O . GLU B 1 52 ? 25.628 30.166 31.285 1.00 14.09 182 GLU B O 1
ATOM 1259 N N . VAL B 1 53 ? 27.575 29.596 32.290 1.00 13.60 183 VAL B N 1
ATOM 1260 C CA . VAL B 1 53 ? 28.009 30.979 32.484 1.00 13.94 183 VAL B CA 1
ATOM 1261 C C . VAL B 1 53 ? 28.321 31.625 31.134 1.00 13.34 183 VAL B C 1
ATOM 1262 O O . VAL B 1 53 ? 27.932 32.756 30.857 1.00 12.97 183 VAL B O 1
ATOM 1266 N N . MET B 1 54 ? 29.044 30.926 30.272 1.00 12.09 184 MET B N 1
ATOM 1267 C CA . MET B 1 54 ? 29.323 31.434 28.949 1.00 11.28 184 MET B CA 1
ATOM 1268 C C . MET B 1 54 ? 28.040 31.685 28.159 1.00 11.01 184 MET B C 1
ATOM 1269 O O . MET B 1 54 ? 27.924 32.685 27.441 1.00 11.10 184 MET B O 1
ATOM 1274 N N . ILE B 1 55 ? 27.075 30.763 28.267 1.00 10.82 185 ILE B N 1
ATOM 1275 C CA . ILE B 1 55 ? 25.782 30.920 27.612 1.00 10.88 185 ILE B CA 1
ATOM 1276 C C . ILE B 1 55 ? 25.081 32.181 28.097 1.00 11.51 185 ILE B C 1
ATOM 1277 O O . ILE B 1 55 ? 24.551 32.942 27.278 1.00 11.98 185 ILE B O 1
ATOM 1282 N N . ASP B 1 56 ? 25.125 32.427 29.399 1.00 11.63 186 ASP B N 1
ATOM 1283 C CA . ASP B 1 56 ? 24.480 33.634 29.955 1.00 12.16 186 ASP B CA 1
ATOM 1284 C C . ASP B 1 56 ? 25.146 34.884 29.387 1.00 11.87 186 ASP B C 1
ATOM 1285 O O . ASP B 1 56 ? 24.480 35.857 29.044 1.00 11.84 186 ASP B O 1
ATOM 1290 N N . VAL B 1 57 ? 26.468 34.887 29.283 1.00 10.95 187 VAL B N 1
ATOM 1291 C CA . VAL B 1 57 ? 27.184 36.038 28.741 1.00 11.04 187 VAL B CA 1
ATOM 1292 C C . VAL B 1 57 ? 26.779 36.293 27.288 1.00 11.08 187 VAL B C 1
ATOM 1293 O O . VAL B 1 57 ? 26.459 37.425 26.889 1.00 10.15 187 VAL B O 1
ATOM 1297 N N . ILE B 1 58 ? 26.793 35.245 26.474 1.00 10.49 188 ILE B N 1
ATOM 1298 C CA . ILE B 1 58 ? 26.371 35.346 25.077 1.00 11.01 188 ILE B CA 1
ATOM 1299 C C . ILE B 1 58 ? 24.931 35.844 24.939 1.00 11.24 188 ILE B C 1
ATOM 1300 O O . ILE B 1 58 ? 24.631 36.766 24.157 1.00 12.20 188 ILE B O 1
ATOM 1305 N N . ASN B 1 59 ? 24.028 35.262 25.724 1.00 11.76 189 ASN B N 1
ATOM 1306 C CA . ASN B 1 59 ? 22.621 35.654 25.669 1.00 11.92 189 ASN B CA 1
ATOM 1307 C C . ASN B 1 59 ? 22.392 37.100 26.075 1.00 11.01 189 ASN B C 1
ATOM 1308 O O . ASN B 1 59 ? 21.565 37.803 25.445 1.00 11.55 189 ASN B O 1
ATOM 1313 N N . GLU B 1 60 ? 23.139 37.572 27.069 1.00 10.32 190 GLU B N 1
ATOM 1314 C CA A GLU B 1 60 ? 23.003 38.961 27.499 0.50 10.43 190 GLU B CA 1
ATOM 1315 C CA B GLU B 1 60 ? 23.005 38.966 27.495 0.50 10.50 190 GLU B CA 1
ATOM 1316 C C . GLU B 1 60 ? 23.531 39.907 26.415 1.00 10.09 190 GLU B C 1
ATOM 1317 O O . GLU B 1 60 ? 22.953 40.963 26.174 1.00 11.12 190 GLU B O 1
ATOM 1328 N N . LEU B 1 61 ? 24.607 39.523 25.729 1.00 9.55 191 LEU B N 1
ATOM 1329 C CA . LEU B 1 61 ? 25.132 40.372 24.651 1.00 9.34 191 LEU B CA 1
ATOM 1330 C C . LEU B 1 61 ? 24.109 40.472 23.513 1.00 10.48 191 LEU B C 1
ATOM 1331 O O . LEU B 1 61 ? 23.852 41.556 22.968 1.00 10.77 191 LEU B O 1
ATOM 1336 N N . ARG B 1 62 ? 23.489 39.355 23.171 1.00 11.03 192 ARG B N 1
ATOM 1337 C CA . ARG B 1 62 ? 22.454 39.358 22.133 1.00 11.80 192 ARG B CA 1
ATOM 1338 C C . ARG B 1 62 ? 21.245 40.195 22.568 1.00 11.83 192 ARG B C 1
ATOM 1339 O O . ARG B 1 62 ? 20.722 41.001 21.772 1.00 11.94 192 ARG B O 1
ATOM 1347 N N . ALA B 1 63 ? 20.823 40.034 23.817 1.00 11.61 193 ALA B N 1
ATOM 1348 C CA . ALA B 1 63 ? 19.685 40.804 24.338 1.00 11.43 193 ALA B CA 1
ATOM 1349 C C . ALA B 1 63 ? 19.959 42.295 24.324 1.00 11.81 193 ALA B C 1
ATOM 1350 O O . ALA B 1 63 ? 19.040 43.124 24.147 1.00 13.75 193 ALA B O 1
ATOM 1352 N N . ALA B 1 64 ? 21.238 42.646 24.465 1.00 10.67 194 ALA B N 1
ATOM 1353 C CA . ALA B 1 64 ? 21.664 44.032 24.465 1.00 11.46 194 ALA B CA 1
ATOM 1354 C C . ALA B 1 64 ? 21.950 44.571 23.076 1.00 11.76 194 ALA B C 1
ATOM 1355 O O . ALA B 1 64 ? 22.500 45.672 22.950 1.00 13.68 194 ALA B O 1
ATOM 1357 N N . GLY B 1 65 ? 21.613 43.814 22.045 1.00 10.73 195 GLY B N 1
ATOM 1358 C CA . GLY B 1 65 ? 21.688 44.296 20.675 1.00 10.06 195 GLY B CA 1
ATOM 1359 C C . GLY B 1 65 ? 22.872 43.864 19.834 1.00 10.00 195 GLY B C 1
ATOM 1360 O O . GLY B 1 65 ? 23.025 44.336 18.721 1.00 10.82 195 GLY B O 1
ATOM 1361 N N . ALA B 1 66 ? 23.704 42.940 20.321 1.00 9.63 196 ALA B N 1
ATOM 1362 C CA . ALA B 1 66 ? 24.825 42.471 19.525 1.00 9.73 196 ALA B CA 1
ATOM 1363 C C . ALA B 1 66 ? 24.308 41.801 18.263 1.00 9.96 196 ALA B C 1
ATOM 1364 O O . ALA B 1 66 ? 23.383 40.975 18.330 1.00 11.63 196 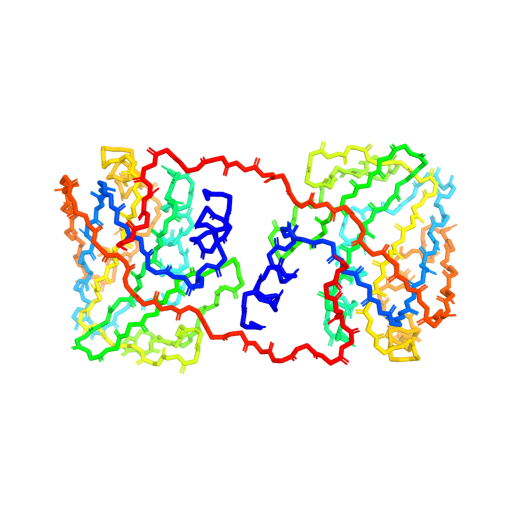ALA B O 1
ATOM 1366 N N . GLU B 1 67 ? 24.860 42.202 17.128 1.00 9.42 197 GLU B N 1
ATOM 1367 C CA . GLU B 1 67 ? 24.433 41.724 15.828 1.00 9.45 197 GLU B CA 1
ATOM 1368 C C . GLU B 1 67 ? 25.379 40.689 15.226 1.00 9.42 197 GLU B C 1
ATOM 1369 O O . GLU B 1 67 ? 25.022 40.017 14.249 1.00 10.86 197 GLU B O 1
ATOM 1375 N N . ALA B 1 68 ? 26.566 40.529 15.808 1.00 8.64 198 ALA B N 1
ATOM 1376 C CA . ALA B 1 68 ? 27.494 39.492 15.424 1.00 8.69 198 ALA B CA 1
ATOM 1377 C C . ALA B 1 68 ? 28.371 39.228 16.622 1.00 8.58 198 ALA B C 1
ATOM 1378 O O . ALA B 1 68 ? 28.761 40.186 17.321 1.00 9.16 198 ALA B O 1
ATOM 1380 N N . ILE B 1 69 ? 28.663 37.957 16.905 1.00 9.00 199 ILE B N 1
ATOM 1381 C CA . ILE B 1 69 ? 29.456 37.539 18.052 1.00 9.33 199 ILE B CA 1
ATOM 1382 C C . ILE B 1 69 ? 30.407 36.445 17.612 1.00 9.83 199 ILE B C 1
ATOM 1383 O O . ILE B 1 69 ? 30.016 35.532 16.861 1.00 10.57 199 ILE B O 1
ATOM 1388 N N . GLN B 1 70 ? 31.648 36.532 18.078 1.00 10.10 200 GLN B N 1
ATOM 1389 C CA . GLN B 1 70 ? 32.672 35.525 17.847 1.00 10.73 200 GLN B CA 1
ATOM 1390 C C . GLN B 1 70 ? 33.322 35.193 19.180 1.00 10.31 200 GLN B C 1
ATOM 1391 O O . GLN B 1 70 ? 33.595 36.102 19.970 1.00 10.11 200 GLN B O 1
ATOM 1397 N N . ILE B 1 71 ? 33.558 33.914 19.462 1.00 10.85 201 ILE B N 1
ATOM 1398 C CA . ILE B 1 71 ? 34.298 33.524 20.656 1.00 11.48 201 ILE B CA 1
ATOM 1399 C C . ILE B 1 71 ? 35.638 32.925 20.233 1.00 11.50 201 ILE B C 1
ATOM 1400 O O . ILE B 1 71 ? 35.679 32.093 19.325 1.00 11.35 201 ILE B O 1
ATOM 1405 N N . ASN B 1 72 ? 36.723 33.366 20.855 1.00 12.14 202 ASN B N 1
ATOM 1406 C CA . ASN B 1 72 ? 38.072 32.918 20.530 1.00 13.34 202 ASN B CA 1
ATOM 1407 C C . ASN B 1 72 ? 38.748 32.371 21.771 1.00 13.24 202 ASN B C 1
ATOM 1408 O O . ASN B 1 72 ? 38.471 32.800 22.897 1.00 12.33 202 ASN B O 1
ATOM 1413 N N . ASP B 1 73 ? 39.676 31.438 21.588 1.00 13.12 203 ASP B N 1
ATOM 1414 C CA . ASP B 1 73 ? 40.760 31.248 22.563 1.00 13.58 203 ASP B CA 1
ATOM 1415 C C . ASP B 1 73 ? 42.070 31.505 21.819 1.00 14.43 203 ASP B C 1
ATOM 1416 O O . ASP B 1 73 ? 42.034 32.109 20.748 1.00 14.47 203 ASP B O 1
ATOM 1421 N N . ALA B 1 74 ? 43.200 31.072 22.384 1.00 15.72 204 ALA B N 1
ATOM 1422 C CA . ALA B 1 74 ? 44.487 31.300 21.755 1.00 17.84 204 ALA B CA 1
ATOM 1423 C C . ALA B 1 74 ? 44.597 30.687 20.362 1.00 18.86 204 ALA B C 1
ATOM 1424 O O . ALA B 1 74 ? 45.380 31.177 19.538 1.00 20.85 204 ALA B O 1
ATOM 1426 N N . HIS B 1 75 ? 43.831 29.632 20.090 1.00 18.50 205 HIS B N 1
ATOM 1427 C CA . HIS B 1 75 ? 44.020 28.843 18.867 1.00 18.98 205 HIS B CA 1
ATOM 1428 C C . HIS B 1 75 ? 42.868 28.826 17.885 1.00 19.18 205 HIS B C 1
ATOM 1429 O O . HIS B 1 75 ? 43.083 28.593 16.693 1.00 19.87 205 HIS B O 1
ATOM 1436 N N . ARG B 1 76 ? 41.644 29.030 18.368 1.00 17.78 206 ARG B N 1
ATOM 1437 C CA . ARG B 1 76 ? 40.466 28.830 17.543 1.00 17.88 206 ARG B CA 1
ATOM 1438 C C . ARG B 1 76 ? 39.480 29.953 17.703 1.00 17.13 206 ARG B C 1
ATOM 1439 O O . ARG B 1 76 ? 39.466 30.637 18.725 1.00 16.47 206 ARG B O 1
ATOM 1447 N N . SER B 1 77 ? 38.655 30.117 16.678 1.00 17.35 207 SER B N 1
ATOM 1448 C CA . SER B 1 77 ? 37.623 31.137 16.651 1.00 17.22 207 SER B CA 1
ATOM 1449 C C . SER B 1 77 ? 36.321 30.496 16.211 1.00 16.49 207 SER B C 1
ATOM 1450 O O . SER B 1 77 ? 36.282 29.615 15.329 1.00 18.26 207 SER B O 1
ATOM 1453 N N . VAL B 1 78 ? 35.228 30.897 16.821 1.00 13.31 208 VAL B N 1
ATOM 1454 C CA . VAL B 1 78 ? 33.923 30.380 16.474 1.00 13.19 208 VAL B CA 1
ATOM 1455 C C . VAL B 1 78 ? 32.900 31.486 16.305 1.00 12.64 208 VAL B C 1
ATOM 1456 O O . VAL B 1 78 ? 32.735 32.322 17.190 1.00 12.52 208 VAL B O 1
ATOM 1460 N N . ARG B 1 79 ? 32.228 31.490 15.159 1.00 11.54 209 ARG B N 1
ATOM 1461 C CA . ARG B 1 79 ? 31.109 32.379 14.901 1.00 11.55 209 ARG B CA 1
ATOM 1462 C C . ARG B 1 79 ? 29.867 31.877 15.592 1.00 12.83 209 ARG B C 1
ATOM 1463 O O . ARG B 1 79 ? 29.432 30.732 15.393 1.00 13.92 209 ARG B O 1
ATOM 1471 N N . VAL B 1 80 ? 29.281 32.705 16.436 1.00 12.51 210 VAL B N 1
ATOM 1472 C CA . VAL B 1 80 ? 28.155 32.349 17.214 1.00 13.20 210 VAL B CA 1
ATOM 1473 C C . VAL B 1 80 ? 26.884 32.626 16.441 1.00 15.50 210 VAL B C 1
ATOM 1474 O O . VAL B 1 80 ? 26.699 33.697 15.865 1.00 16.36 210 VAL B O 1
ATOM 1478 N N . GLY B 1 81 ? 26.012 31.638 16.402 1.00 15.44 211 GLY B N 1
ATOM 1479 C CA . GLY B 1 81 ? 24.657 31.812 15.902 1.00 15.97 211 GLY B CA 1
ATOM 1480 C C . GLY B 1 81 ? 23.645 31.549 17.002 1.00 16.07 211 GLY B C 1
ATOM 1481 O O . GLY B 1 81 ? 23.988 31.122 18.115 1.00 14.14 211 GLY B O 1
ATOM 1482 N N . VAL B 1 82 ? 22.359 31.755 16.722 1.00 17.03 212 VAL B N 1
ATOM 1483 C CA . VAL B 1 82 ? 21.340 31.574 17.746 1.00 17.40 212 VAL B CA 1
ATOM 1484 C C . VAL B 1 82 ? 21.201 30.107 18.218 1.00 16.41 212 VAL B C 1
ATOM 1485 O O . VAL B 1 82 ? 20.747 29.838 19.326 1.00 17.79 212 VAL B O 1
ATOM 1489 N N . ASP B 1 83 ? 21.649 29.179 17.390 1.00 15.83 213 ASP B N 1
ATOM 1490 C CA . ASP B 1 83 ? 21.583 27.761 17.724 1.00 16.24 213 ASP B CA 1
ATOM 1491 C C . ASP B 1 83 ? 22.949 27.178 18.054 1.00 15.34 213 ASP B C 1
ATOM 1492 O O . ASP B 1 83 ? 23.133 25.964 18.042 1.00 16.07 213 ASP B O 1
ATOM 1497 N N . THR B 1 84 ? 23.909 28.034 18.369 1.00 13.27 214 THR B N 1
ATOM 1498 C CA . THR B 1 84 ? 25.226 27.564 18.777 1.00 12.53 214 THR B CA 1
ATOM 1499 C C . THR B 1 84 ? 25.161 26.718 20.060 1.00 11.87 214 THR B C 1
ATOM 1500 O O . THR B 1 84 ? 24.385 27.012 20.976 1.00 12.03 214 THR B O 1
ATOM 1504 N N . TRP B 1 85 ? 25.943 25.643 20.066 1.00 11.11 215 TRP B N 1
ATOM 1505 C CA . TRP B 1 85 ? 26.105 24.777 21.222 1.00 10.98 215 TRP B CA 1
ATOM 1506 C C . TRP B 1 85 ? 27.305 25.220 22.041 1.00 10.26 215 TRP B C 1
ATOM 1507 O O . TRP B 1 85 ? 28.395 25.449 21.505 1.00 10.51 215 TRP B O 1
ATOM 1518 N N . VAL B 1 86 ? 27.101 25.329 23.349 1.00 10.14 216 VAL B N 1
ATOM 1519 C CA . VAL B 1 86 ? 28.173 25.580 24.295 1.00 10.35 216 VAL B CA 1
ATOM 1520 C C . VAL B 1 86 ? 28.007 24.531 25.389 1.00 10.20 216 VAL B C 1
ATOM 1521 O O . VAL B 1 86 ? 27.079 24.588 26.161 1.00 10.87 216 VAL B O 1
ATOM 1525 N N . VAL B 1 87 ? 28.904 23.559 25.384 1.00 9.61 217 VAL B N 1
ATOM 1526 C CA . VAL B 1 87 ? 28.850 22.449 26.348 1.00 9.85 217 VAL B CA 1
ATOM 1527 C C . VAL B 1 87 ? 30.258 22.218 26.905 1.00 10.19 217 VAL B C 1
ATOM 1528 O O . VAL B 1 87 ? 31.201 22.933 26.548 1.00 10.36 217 VAL B O 1
ATOM 1532 N N . GLY B 1 88 ? 30.424 21.267 27.826 1.00 10.01 218 GLY B N 1
ATOM 1533 C CA . GLY B 1 88 ? 31.741 20.958 28.343 1.00 10.72 218 GLY B CA 1
ATOM 1534 C C . GLY B 1 88 ? 31.830 21.254 29.825 1.00 10.36 218 GLY B C 1
ATOM 1535 O O . GLY B 1 88 ? 30.836 21.153 30.545 1.00 12.00 218 GLY B O 1
ATOM 1536 N N . VAL B 1 89 ? 33.034 21.599 30.259 1.00 11.09 219 VAL B N 1
ATOM 1537 C CA . VAL B 1 89 ? 33.352 21.760 31.675 1.00 11.97 219 VAL B CA 1
ATOM 1538 C C . VAL B 1 89 ? 34.296 22.950 31.816 1.00 11.81 219 VAL B C 1
ATOM 1539 O O . VAL B 1 89 ? 34.960 23.344 30.844 1.00 11.65 219 VAL B O 1
ATOM 1543 N N . PRO B 1 90 ? 34.433 23.476 33.043 1.00 12.46 220 PRO B N 1
ATOM 1544 C CA . PRO B 1 90 ? 35.439 24.516 33.212 1.00 12.35 220 PRO B CA 1
ATOM 1545 C C . PRO B 1 90 ? 36.811 24.129 32.683 1.00 12.60 220 PRO B C 1
ATOM 1546 O O . PRO B 1 90 ? 37.296 22.999 32.918 1.00 12.76 220 PRO B O 1
ATOM 1550 N N . GLY B 1 91 ? 37.412 25.024 31.916 1.00 11.78 221 GLY B N 1
ATOM 1551 C CA . GLY B 1 91 ? 38.677 24.795 31.291 1.00 12.59 221 GLY B CA 1
ATOM 1552 C C . GLY B 1 91 ? 38.624 24.212 29.894 1.00 12.28 221 GLY B C 1
ATOM 1553 O O . GLY B 1 91 ? 39.631 24.266 29.191 1.00 13.42 221 GLY B O 1
ATOM 1554 N N . SER B 1 92 ? 37.459 23.704 29.499 1.00 12.18 222 SER B N 1
ATOM 1555 C CA . SER B 1 92 ? 37.289 23.008 28.223 1.00 12.87 222 SER B CA 1
ATOM 1556 C C . SER B 1 92 ? 35.851 23.147 27.757 1.00 12.05 222 SER B C 1
ATOM 1557 O O . SER B 1 92 ? 35.005 22.281 27.996 1.00 12.51 222 SER B O 1
ATOM 1560 N N . LEU B 1 93 ? 35.567 24.285 27.134 1.00 10.85 223 LEU B N 1
ATOM 1561 C CA . LEU B 1 93 ? 34.233 24.575 26.606 1.00 10.62 223 LEU B CA 1
ATOM 1562 C C . LEU B 1 93 ? 34.191 24.266 25.110 1.00 10.97 223 LEU B C 1
ATOM 1563 O O . LEU B 1 93 ? 34.946 24.835 24.315 1.00 11.42 223 LEU B O 1
ATOM 1568 N N . THR B 1 94 ? 33.294 23.372 24.699 1.00 9.89 224 THR B N 1
ATOM 1569 C CA . THR B 1 94 ? 33.159 23.016 23.295 1.00 10.15 224 THR B CA 1
ATOM 1570 C C . THR B 1 94 ? 32.068 23.898 22.695 1.00 9.01 224 THR B C 1
ATOM 1571 O O . THR B 1 94 ? 30.900 23.786 23.078 1.00 9.26 224 THR B O 1
ATOM 1575 N N . VAL B 1 95 ? 32.481 24.798 21.804 1.00 9.46 225 VAL B N 1
ATOM 1576 C CA . VAL B 1 95 ? 31.594 25.789 21.187 1.00 10.44 225 VAL B CA 1
ATOM 1577 C C . VAL B 1 95 ? 31.497 25.454 19.705 1.00 10.04 225 VAL B C 1
ATOM 1578 O O . VAL B 1 95 ? 32.501 25.499 18.987 1.00 10.46 225 VAL B O 1
ATOM 1582 N N . ASP B 1 96 ? 30.302 25.026 19.265 1.00 10.48 226 ASP B N 1
ATOM 1583 C CA . ASP B 1 96 ? 30.117 24.482 17.903 1.00 10.98 226 ASP B CA 1
ATOM 1584 C C . ASP B 1 96 ? 31.291 23.617 17.428 1.00 11.92 226 ASP B C 1
ATOM 1585 O O . ASP B 1 96 ? 31.905 23.850 16.403 1.00 11.93 226 ASP B O 1
ATOM 1590 N N . THR B 1 97 ? 31.571 22.603 18.253 1.00 10.94 227 THR B N 1
ATOM 1591 C CA . THR B 1 97 ? 32.604 21.580 18.041 1.00 11.09 227 THR B CA 1
ATOM 1592 C C . THR B 1 97 ? 34.016 21.979 18.388 1.00 11.71 227 THR B C 1
ATOM 1593 O O . THR B 1 97 ? 34.865 21.109 18.490 1.00 12.27 227 THR B O 1
ATOM 1597 N N . LYS B 1 98 ? 34.296 23.267 18.542 1.00 11.54 228 LYS B N 1
ATOM 1598 C CA . LYS B 1 98 ? 35.652 23.687 18.821 1.00 12.04 228 LYS B CA 1
ATOM 1599 C C . LYS B 1 98 ? 35.912 23.734 20.315 1.00 11.12 228 LYS B C 1
ATOM 1600 O O . LYS B 1 98 ? 35.221 24.425 21.055 1.00 10.68 228 LYS B O 1
ATOM 1606 N N . VAL B 1 99 ? 36.898 22.962 20.768 1.00 12.06 229 VAL B N 1
ATOM 1607 C CA . VAL B 1 99 ? 37.201 22.862 22.185 1.00 12.79 229 VAL B CA 1
ATOM 1608 C C . VAL B 1 99 ? 38.127 24.002 22.591 1.00 12.51 229 VAL B C 1
ATOM 1609 O O . VAL B 1 99 ? 39.285 24.082 22.184 1.00 13.59 229 VAL B O 1
ATOM 1613 N N . LEU B 1 100 ? 37.564 24.936 23.342 1.00 10.96 230 LEU B N 1
ATOM 1614 C CA . LEU B 1 100 ? 38.232 26.163 23.755 1.00 11.30 230 LEU B CA 1
ATOM 1615 C C . LEU B 1 100 ? 38.685 26.087 25.215 1.00 11.31 230 LEU B C 1
ATOM 1616 O O . LEU B 1 100 ? 37.995 25.517 26.070 1.00 12.36 230 LEU B O 1
ATOM 1621 N N . SER B 1 101 ? 39.847 26.680 25.502 1.00 12.30 231 SER B N 1
ATOM 1622 C CA . SER B 1 101 ? 40.354 26.756 26.872 1.00 12.75 231 SER B CA 1
ATOM 1623 C C . SER B 1 101 ? 40.740 28.201 27.175 1.00 12.30 231 SER B C 1
ATOM 1624 O O . SER B 1 101 ? 41.082 28.957 26.285 1.00 12.66 231 SER B O 1
ATOM 1627 N N . PRO B 1 102 ? 40.649 28.583 28.446 1.00 12.20 232 PRO B N 1
ATOM 1628 C CA . PRO B 1 102 ? 40.833 29.991 28.809 1.00 12.66 232 PRO B CA 1
ATOM 1629 C C . PRO B 1 102 ? 42.293 30.435 28.702 1.00 13.16 232 PRO B C 1
ATOM 1630 O O . PRO B 1 102 ? 43.194 29.585 28.760 1.00 14.33 232 PRO B O 1
ATOM 1634 N N . PRO B 1 103 ? 42.537 31.746 28.590 1.00 12.81 233 PRO B N 1
ATOM 1635 C CA . PRO B 1 103 ? 41.539 32.815 28.565 1.00 12.50 233 PRO B CA 1
ATOM 1636 C C . PRO B 1 103 ? 40.730 32.851 27.270 1.00 12.36 233 PRO B C 1
ATOM 1637 O O . PRO B 1 103 ? 41.199 32.460 26.206 1.00 12.81 233 PRO B O 1
ATOM 1641 N N . TYR B 1 104 ? 39.496 33.305 27.390 1.00 10.82 234 TYR B N 1
ATOM 1642 C CA . TYR B 1 104 ? 38.626 33.476 26.249 1.00 10.72 234 TYR B CA 1
ATOM 1643 C C . TYR B 1 104 ? 38.529 34.948 25.863 1.00 11.00 234 TYR B C 1
ATOM 1644 O O . TYR B 1 104 ? 38.669 35.855 26.712 1.00 11.68 234 TYR B O 1
ATOM 1653 N N . SER B 1 105 ? 38.255 35.178 24.590 1.00 11.18 235 SER B N 1
ATOM 1654 C CA A SER B 1 105 ? 37.958 36.500 24.031 0.50 11.70 235 SER B CA 1
ATOM 1655 C CA B SER B 1 105 ? 37.871 36.506 24.154 0.50 12.18 235 SER B CA 1
ATOM 1656 C C . SER B 1 105 ? 36.590 36.430 23.357 1.00 11.63 235 SER B C 1
ATOM 1657 O O . SER B 1 105 ? 36.321 35.474 22.624 1.00 13.42 235 SER B O 1
ATOM 1662 N N . ILE B 1 106 ? 35.733 37.416 23.579 1.00 10.13 236 ILE B N 1
ATOM 1663 C CA . ILE B 1 106 ? 34.457 37.504 22.884 1.00 10.15 236 ILE B CA 1
ATOM 1664 C C . ILE B 1 106 ? 34.441 38.814 22.132 1.00 10.46 236 ILE B C 1
ATOM 1665 O O . ILE B 1 106 ? 34.685 39.885 22.745 1.00 10.57 236 ILE B O 1
ATOM 1670 N N . LEU B 1 107 ? 34.226 38.758 20.825 1.00 10.14 237 LEU B N 1
ATOM 1671 C CA . LEU B 1 107 ? 34.115 39.960 19.996 1.00 9.94 237 LEU B CA 1
ATOM 1672 C C . LEU B 1 107 ? 32.648 40.113 19.677 1.00 10.05 237 LEU B C 1
ATOM 1673 O O . LEU B 1 107 ? 32.019 39.159 19.216 1.00 10.04 237 LEU B O 1
ATOM 1678 N N . ALA B 1 108 ? 32.053 41.258 19.980 1.00 8.95 238 ALA B N 1
ATOM 1679 C CA . ALA B 1 108 ? 30.643 41.483 19.732 1.00 8.22 238 ALA B CA 1
ATOM 1680 C C . ALA B 1 108 ? 30.452 42.837 19.072 1.00 8.87 238 ALA B C 1
ATOM 1681 O O . ALA B 1 108 ? 30.971 43.852 19.594 1.00 10.21 238 ALA B O 1
ATOM 1683 N N . ILE B 1 109 ? 29.706 42.886 17.967 1.00 8.22 239 ILE B N 1
ATOM 1684 C CA . ILE B 1 109 ? 29.378 44.143 17.271 1.00 8.70 239 ILE B CA 1
ATOM 1685 C C . ILE B 1 109 ? 28.018 44.628 17.739 1.00 9.22 239 ILE B C 1
ATOM 1686 O O . ILE B 1 109 ? 27.034 43.881 17.688 1.00 9.47 239 ILE B O 1
ATOM 1691 N N . GLY B 1 110 ? 27.975 45.873 18.206 1.00 8.82 240 GLY B N 1
ATOM 1692 C CA . GLY B 1 110 ? 26.773 46.496 18.714 1.00 8.41 240 GLY B CA 1
ATOM 1693 C C . GLY B 1 110 ? 27.129 47.859 19.267 1.00 9.08 240 GLY B C 1
ATOM 1694 O O . GLY B 1 110 ? 28.239 48.333 19.027 1.00 9.24 240 GLY B O 1
ATOM 1695 N N . ASP B 1 111 ? 26.212 48.485 19.980 1.00 9.54 241 ASP B N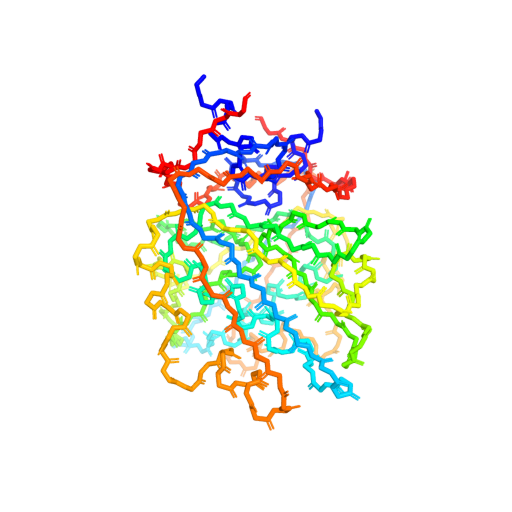 1
ATOM 1696 C CA . ASP B 1 111 ? 26.521 49.788 20.566 1.00 9.10 241 ASP B CA 1
ATOM 1697 C C . ASP B 1 111 ? 27.507 49.564 21.717 1.00 9.18 241 ASP B C 1
ATOM 1698 O O . ASP B 1 111 ? 27.144 48.918 22.696 1.00 8.99 241 ASP B O 1
ATOM 1703 N N . PRO B 1 112 ? 28.731 50.130 21.645 1.00 9.51 242 PRO B N 1
ATOM 1704 C CA . PRO B 1 112 ? 29.707 49.729 22.681 1.00 10.18 242 PRO B CA 1
ATOM 1705 C C . PRO B 1 112 ? 29.293 50.012 24.146 1.00 10.39 242 PRO B C 1
ATOM 1706 O O . PRO B 1 112 ? 29.396 49.131 24.990 1.00 10.10 242 PRO B O 1
ATOM 1710 N N . PRO B 1 113 ? 28.801 51.214 24.456 1.00 9.70 243 PRO B N 1
ATOM 1711 C CA . PRO B 1 113 ? 28.422 51.385 25.858 1.00 10.33 243 PRO B CA 1
ATOM 1712 C C . PRO B 1 113 ? 27.171 50.595 26.292 1.00 9.75 243 PRO B C 1
ATOM 1713 O O . PRO B 1 113 ? 27.012 50.302 27.483 1.00 10.57 243 PRO B O 1
ATOM 1717 N N . THR B 1 114 ? 26.292 50.240 25.353 1.00 9.13 244 THR B N 1
ATOM 1718 C CA . THR B 1 114 ? 25.163 49.362 25.660 1.00 9.35 244 THR B CA 1
ATOM 1719 C C . THR B 1 114 ? 25.633 47.954 26.006 1.00 9.43 244 THR B C 1
ATOM 1720 O O . THR B 1 114 ? 25.218 47.367 27.008 1.00 9.99 244 THR B O 1
ATOM 1724 N N . LEU B 1 115 ? 26.546 47.432 25.207 1.00 9.41 245 LEU B N 1
ATOM 1725 C CA . LEU B 1 115 ? 27.069 46.097 25.462 1.00 9.40 245 LEU B CA 1
ATOM 1726 C C . LEU B 1 115 ? 27.867 46.095 26.765 1.00 10.11 245 LEU B C 1
ATOM 1727 O O . LEU B 1 115 ? 27.747 45.160 27.560 1.00 10.27 245 LEU B O 1
ATOM 1732 N N . ALA B 1 116 ? 28.645 47.151 27.025 1.00 9.22 246 ALA B N 1
ATOM 1733 C CA . ALA B 1 116 ? 29.429 47.226 28.262 1.00 10.12 246 ALA B CA 1
ATOM 1734 C C . ALA B 1 116 ? 28.495 47.318 29.462 1.00 11.28 246 ALA B C 1
ATOM 1735 O O . ALA B 1 116 ? 28.717 46.662 30.488 1.00 11.80 246 ALA B O 1
ATOM 1737 N N . ALA B 1 117 ? 27.441 48.118 29.357 1.00 11.38 247 ALA B N 1
ATOM 1738 C CA . ALA B 1 117 ? 26.480 48.255 30.458 1.00 11.81 247 ALA B CA 1
ATOM 1739 C C . ALA B 1 117 ? 25.832 46.930 30.770 1.00 12.68 247 ALA B C 1
ATOM 1740 O O . ALA B 1 117 ? 25.612 46.612 31.944 1.00 13.48 247 ALA B O 1
ATOM 1742 N N . ALA B 1 118 ? 25.549 46.136 29.733 1.00 11.83 248 ALA B N 1
ATOM 1743 C CA . ALA B 1 118 ? 24.907 44.836 29.903 1.00 12.00 248 ALA B CA 1
ATOM 1744 C C . ALA B 1 118 ? 25.811 43.910 30.695 1.00 12.57 248 ALA B C 1
ATOM 1745 O O . ALA B 1 118 ? 25.335 43.152 31.546 1.00 14.08 248 ALA B O 1
ATOM 1747 N N . MET B 1 119 ? 27.115 43.999 30.457 1.00 11.86 249 MET B N 1
ATOM 1748 C CA . MET B 1 119 ? 28.083 43.209 31.218 1.00 12.47 249 MET B CA 1
ATOM 1749 C C . MET B 1 119 ? 28.256 43.719 32.656 1.00 13.66 249 MET B C 1
ATOM 1750 O O . MET B 1 119 ? 28.867 43.030 33.469 1.00 18.26 249 MET B O 1
ATOM 1755 N N . ASN B 1 120 ? 27.757 44.889 32.988 1.00 12.57 250 ASN B N 1
ATOM 1756 C CA . ASN B 1 120 ? 27.928 45.456 34.322 1.00 14.26 250 ASN B CA 1
ATOM 1757 C C . ASN B 1 120 ? 26.623 45.526 35.120 1.00 13.66 250 ASN B C 1
ATOM 1758 O O . ASN B 1 120 ? 26.592 46.175 36.161 1.00 15.07 250 ASN B O 1
ATOM 1763 N N . ILE B 1 121 ? 25.578 44.844 34.654 1.00 12.92 251 ILE B N 1
ATOM 1764 C CA A ILE B 1 121 ? 24.293 44.801 35.368 0.50 13.08 251 ILE B CA 1
ATOM 1765 C CA B ILE B 1 121 ? 24.287 44.769 35.358 0.50 13.18 251 ILE B CA 1
ATOM 1766 C C . ILE B 1 121 ? 24.523 44.141 36.735 1.00 12.85 251 ILE B C 1
ATOM 1767 O O . ILE B 1 121 ? 25.133 43.079 36.810 1.00 12.90 251 ILE B O 1
ATOM 1776 N N . PRO B 1 122 ? 24.045 44.794 37.829 1.00 11.91 252 PRO B N 1
ATOM 1777 C CA . PRO B 1 122 ? 24.148 44.120 39.141 1.00 12.51 252 PRO B CA 1
ATOM 1778 C C . PRO B 1 122 ? 23.408 42.778 39.088 1.00 12.55 252 PRO B C 1
ATOM 1779 O O . PRO B 1 122 ? 22.233 42.716 38.699 1.00 12.45 252 PRO B O 1
ATOM 1783 N N . GLY B 1 123 ? 24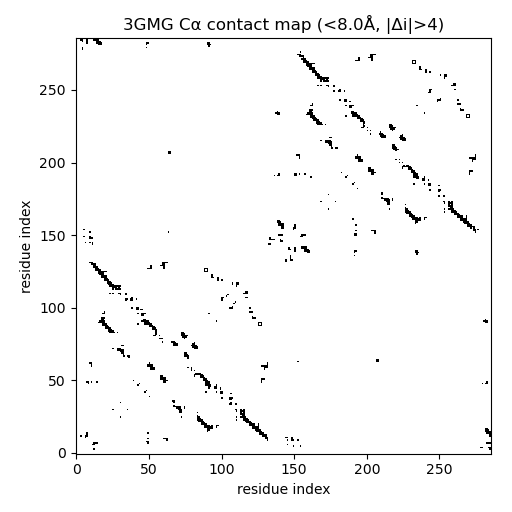.093 41.711 39.447 1.00 12.70 253 GLY B N 1
ATOM 1784 C CA . GLY B 1 123 ? 23.517 40.376 39.442 1.00 14.00 253 GLY B CA 1
ATOM 1785 C C . GLY B 1 123 ? 23.541 39.700 38.096 1.00 14.86 253 GLY B C 1
ATOM 1786 O O . GLY B 1 123 ? 23.014 38.598 37.932 1.00 16.78 253 GLY B O 1
ATOM 1787 N N . GLY B 1 124 ? 24.154 40.357 37.126 1.00 14.86 254 GLY B N 1
ATOM 1788 C CA . GLY B 1 124 ? 24.122 39.893 35.764 1.00 16.06 254 GLY B CA 1
ATOM 1789 C C . GLY B 1 124 ? 25.111 38.800 35.472 1.00 15.84 254 GLY B C 1
ATOM 1790 O O . GLY B 1 124 ? 25.760 38.246 36.356 1.00 16.26 254 GLY B O 1
ATOM 1791 N N . ALA B 1 125 ? 25.217 38.503 34.187 1.00 17.20 255 ALA B N 1
ATOM 1792 C CA . ALA B 1 125 ? 25.997 37.380 33.685 1.00 18.14 255 ALA B CA 1
ATOM 1793 C C . ALA B 1 125 ? 27.441 37.327 34.191 1.00 18.40 255 ALA B C 1
ATOM 1794 O O . ALA B 1 125 ? 27.962 36.235 34.493 1.00 19.59 255 ALA B O 1
ATOM 1796 N N . GLN B 1 126 ? 28.062 38.497 34.303 1.00 17.24 256 GLN B N 1
ATOM 1797 C CA A GLN B 1 126 ? 29.468 38.642 34.757 0.50 17.71 256 GLN B CA 1
ATOM 1798 C CA B GLN B 1 126 ? 29.450 38.599 34.737 0.50 17.42 256 GLN B CA 1
ATOM 1799 C C . GLN B 1 126 ? 29.688 38.082 36.169 1.00 18.17 256 GLN B C 1
ATOM 1800 O O . GLN B 1 126 ? 30.793 37.708 36.520 1.00 17.69 256 GLN B O 1
ATOM 1811 N N . ASP B 1 127 ? 28.649 38.050 37.004 1.00 18.57 257 ASP B N 1
ATOM 1812 C CA . ASP B 1 127 ? 28.808 37.484 38.350 1.00 18.75 257 ASP B CA 1
ATOM 1813 C C . ASP B 1 127 ? 29.143 35.993 38.319 1.00 19.13 257 ASP B C 1
ATOM 1814 O O . ASP B 1 127 ? 29.788 35.487 39.218 1.00 19.00 257 ASP B O 1
ATOM 1819 N N . GLY B 1 128 ? 28.682 35.274 37.301 1.00 18.81 258 GLY B N 1
ATOM 1820 C CA . GLY B 1 128 ? 29.076 33.867 37.133 1.00 19.75 258 GLY B CA 1
ATOM 1821 C C . GLY B 1 128 ? 30.562 33.682 36.940 1.00 19.94 258 GLY B C 1
ATOM 1822 O O . GLY B 1 128 ? 31.140 32.661 37.334 1.00 21.18 258 GLY B O 1
ATOM 1823 N N . VAL B 1 129 ? 31.188 34.649 36.263 1.00 18.68 259 VAL B N 1
ATOM 1824 C CA . VAL B 1 129 ? 32.612 34.638 36.074 1.00 17.73 259 VAL B CA 1
ATOM 1825 C C . VAL B 1 129 ? 33.285 35.005 37.385 1.00 16.96 259 VAL B C 1
ATOM 1826 O O . VAL B 1 129 ? 34.239 34.357 37.812 1.00 15.89 259 VAL B O 1
ATOM 1830 N N . LYS B 1 130 ? 32.791 36.060 38.039 1.00 16.68 260 LYS B N 1
ATOM 1831 C CA . LYS B 1 130 ? 33.443 36.545 39.257 1.00 17.22 260 LYS B CA 1
ATOM 1832 C C . LYS B 1 130 ? 33.391 35.544 40.392 1.00 17.07 260 LYS B C 1
ATOM 1833 O O . LYS B 1 130 ? 34.384 35.336 41.101 1.00 17.22 260 LYS B O 1
ATOM 1839 N N . ARG B 1 131 ? 32.245 34.910 40.551 1.00 18.17 261 ARG B N 1
ATOM 1840 C CA . ARG B 1 131 ? 32.068 34.041 41.701 1.00 19.56 261 ARG B CA 1
ATOM 1841 C C . ARG B 1 131 ? 32.929 32.779 41.666 1.00 19.64 261 ARG B C 1
ATOM 1842 O O . ARG B 1 131 ? 33.100 32.135 42.689 1.00 19.87 261 ARG B O 1
ATOM 1850 N N . VAL B 1 132 ? 33.517 32.460 40.507 1.00 19.78 262 VAL B N 1
ATOM 1851 C CA . VAL B 1 132 ? 34.443 31.316 40.385 1.00 20.26 262 VAL B CA 1
ATOM 1852 C C . VAL B 1 132 ? 35.920 31.725 40.281 1.00 19.99 262 VAL B C 1
ATOM 1853 O O . VAL B 1 132 ? 36.807 30.909 39.957 1.00 20.05 262 VAL B O 1
ATOM 1857 N N . GLY B 1 133 ? 36.207 32.975 40.603 1.00 18.35 263 GLY B N 1
ATOM 1858 C CA . GLY B 1 133 ? 37.558 33.459 40.647 1.00 18.07 263 GLY B CA 1
ATOM 1859 C C . GLY B 1 133 ? 38.029 33.986 39.311 1.00 16.43 263 GLY B C 1
ATOM 1860 O O . GLY B 1 133 ? 39.212 34.253 39.161 1.00 17.72 263 GLY B O 1
ATOM 1861 N N . GLY B 1 134 ? 37.116 34.131 38.355 1.00 16.25 264 GLY B N 1
ATOM 1862 C CA . GLY B 1 134 ? 37.490 34.694 37.061 1.00 15.91 264 GLY B CA 1
ATOM 1863 C C . GLY B 1 134 ? 37.428 36.219 37.061 1.00 15.22 264 GLY B C 1
ATOM 1864 O O . GLY B 1 134 ? 36.942 36.838 38.000 1.00 15.79 264 GLY B O 1
ATOM 1865 N N . ARG B 1 135 ? 37.948 36.811 36.002 1.00 14.48 265 ARG B N 1
ATOM 1866 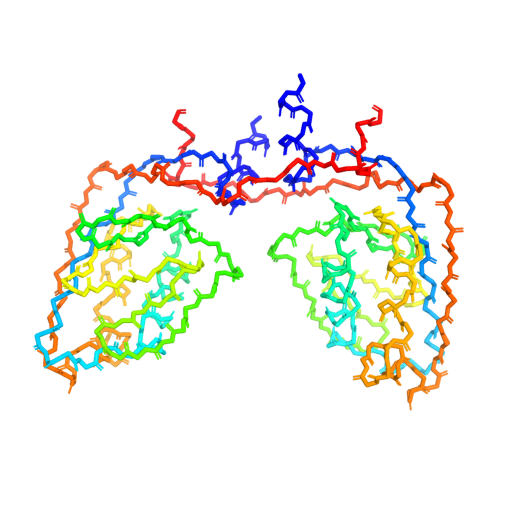C CA A ARG B 1 135 ? 37.831 38.257 35.791 0.50 14.39 265 ARG B CA 1
ATOM 1867 C CA B ARG B 1 135 ? 37.791 38.244 35.782 0.50 14.87 265 ARG B CA 1
ATOM 1868 C C . ARG B 1 135 ? 37.424 38.516 34.349 1.00 13.72 265 ARG B C 1
ATOM 1869 O O . ARG B 1 135 ? 37.817 37.780 33.449 1.00 13.83 265 ARG B O 1
ATOM 1884 N N . MET B 1 136 ? 36.674 39.587 34.155 1.00 12.14 266 MET B N 1
ATOM 1885 C CA . MET B 1 136 ? 36.219 40.013 32.840 1.00 11.78 266 MET B CA 1
ATOM 1886 C C . MET B 1 136 ? 36.694 41.441 32.632 1.00 11.84 266 MET B C 1
ATOM 1887 O O . MET B 1 136 ? 36.527 42.303 33.516 1.00 13.14 266 MET B O 1
ATOM 1892 N N . VAL B 1 137 ? 37.280 41.694 31.464 1.00 9.76 267 VAL B N 1
ATOM 1893 C CA . VAL B 1 137 ? 37.628 43.044 31.018 1.00 10.43 267 VAL B CA 1
ATOM 1894 C C . VAL B 1 137 ? 36.823 43.303 29.754 1.00 10.27 267 VAL B C 1
ATOM 1895 O O . VAL B 1 137 ? 36.840 42.511 28.815 1.00 10.66 267 VAL B O 1
ATOM 1899 N N . VAL B 1 138 ? 36.126 44.424 29.722 1.00 10.19 268 VAL B N 1
ATOM 1900 C CA . VAL B 1 138 ? 35.287 44.803 28.575 1.00 10.34 268 VAL B CA 1
ATOM 1901 C C . VAL B 1 138 ? 35.876 46.055 27.934 1.00 10.85 268 VAL B C 1
ATOM 1902 O O . VAL B 1 138 ? 35.814 47.156 28.500 1.00 11.81 268 VAL B O 1
ATOM 1906 N N . GLN B 1 139 ? 36.436 45.906 26.749 1.00 11.35 269 GLN B N 1
ATOM 1907 C CA . GLN B 1 139 ? 36.988 47.033 25.993 1.00 12.21 269 GLN B CA 1
ATOM 1908 C C . GLN B 1 139 ? 36.016 47.481 24.929 1.00 12.51 269 GLN B C 1
ATOM 1909 O O . GLN B 1 139 ? 35.556 46.679 24.119 1.00 13.30 269 GLN B O 1
ATOM 1915 N N . GLN B 1 140 ? 35.667 48.762 24.935 1.00 12.29 270 GLN B N 1
ATOM 1916 C CA . GLN B 1 140 ? 34.811 49.350 23.901 1.00 12.20 270 GLN B CA 1
ATOM 1917 C C . GLN B 1 140 ? 35.675 49.808 22.740 1.00 13.09 270 GLN B C 1
ATOM 1918 O O . GLN B 1 140 ? 36.695 50.457 22.958 1.00 15.04 270 GLN B O 1
ATOM 1924 N N . ALA B 1 141 ? 35.286 49.488 21.503 1.00 13.20 271 ALA B N 1
ATOM 1925 C CA . ALA B 1 141 ? 36.101 49.752 20.326 1.00 13.73 271 ALA B CA 1
ATOM 1926 C C . ALA B 1 141 ? 35.298 50.321 19.158 1.00 14.16 271 ALA B C 1
ATOM 1927 O O . ALA B 1 141 ? 34.153 49.917 18.915 1.00 13.09 271 ALA B O 1
ATOM 1929 N N . ASP B 1 142 ? 35.897 51.260 18.428 1.00 14.21 272 ASP B N 1
ATOM 1930 C CA A ASP B 1 142 ? 35.280 51.867 17.251 0.50 14.71 272 ASP B CA 1
ATOM 1931 C CA B ASP B 1 142 ? 35.205 51.839 17.285 0.50 14.96 272 ASP B CA 1
ATOM 1932 C C . ASP B 1 142 ? 35.065 50.842 16.134 1.00 14.24 272 ASP B C 1
ATOM 1933 O O . ASP B 1 142 ? 34.146 50.974 15.332 1.00 14.68 272 ASP B O 1
ATOM 1942 N N . ARG B 1 143 ? 35.955 49.845 16.080 1.00 14.33 273 ARG B N 1
ATOM 1943 C CA . ARG B 1 143 ? 35.922 48.817 15.044 1.00 14.66 273 ARG B CA 1
ATOM 1944 C C . ARG B 1 143 ? 36.272 47.455 15.624 1.00 14.28 273 ARG B C 1
ATOM 1945 O O . ARG B 1 143 ? 37.332 47.254 16.217 1.00 14.42 273 ARG B O 1
ATOM 1953 N N . VAL B 1 144 ? 35.342 46.531 15.444 1.00 13.02 274 VAL B N 1
ATOM 1954 C CA . VAL B 1 144 ? 35.490 45.138 15.820 1.00 12.91 274 VAL B CA 1
ATOM 1955 C C . VAL B 1 144 ? 35.187 44.334 14.554 1.00 12.45 274 VAL B C 1
ATOM 1956 O O . VAL B 1 144 ? 34.194 44.593 13.880 1.00 12.75 274 VAL B O 1
ATOM 1960 N N . ASP B 1 145 ? 36.072 43.410 14.213 1.00 12.81 275 ASP B N 1
ATOM 1961 C CA . ASP B 1 145 ? 35.915 42.565 13.034 1.00 13.00 275 ASP B CA 1
ATOM 1962 C C . ASP B 1 145 ? 35.581 41.156 13.467 1.00 12.43 275 ASP B C 1
ATOM 1963 O O . ASP B 1 145 ? 36.382 40.500 14.118 1.00 14.05 275 ASP B O 1
ATOM 1968 N N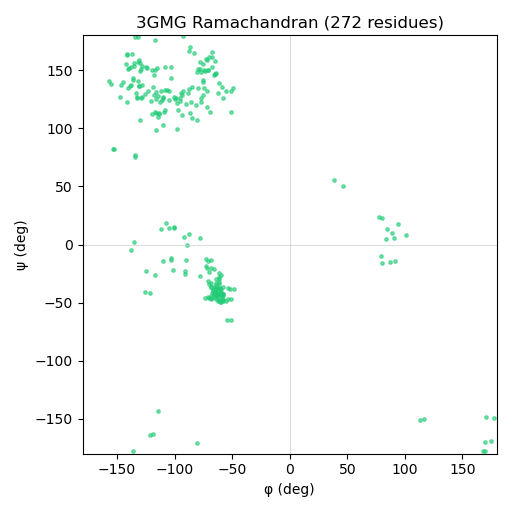 . VAL B 1 146 ? 34.385 40.717 13.104 1.00 11.84 276 VAL B N 1
ATOM 1969 C CA . VAL B 1 146 ? 33.943 39.353 13.311 1.00 11.61 276 VAL B CA 1
ATOM 1970 C C . VAL B 1 146 ? 34.161 38.607 11.983 1.00 12.79 276 VAL B C 1
ATOM 1971 O O . VAL B 1 146 ? 33.368 38.719 11.048 1.00 14.15 276 VAL B O 1
ATOM 1975 N N . THR B 1 147 ? 35.266 37.876 11.924 1.00 14.15 277 THR B N 1
ATOM 1976 C CA . THR B 1 147 ? 35.730 37.261 10.685 1.00 15.77 277 THR B CA 1
ATOM 1977 C C . THR B 1 147 ? 35.416 35.776 10.603 1.00 15.22 277 THR B C 1
ATOM 1978 O O . THR B 1 147 ? 35.383 35.210 9.496 1.00 16.35 277 THR B O 1
ATOM 1982 N N . ALA B 1 148 ? 35.199 35.133 11.738 1.00 14.55 278 ALA B N 1
ATOM 1983 C CA . ALA B 1 148 ? 34.873 33.724 11.721 1.00 14.48 278 ALA B CA 1
ATOM 1984 C C . ALA B 1 148 ? 33.537 33.528 11.055 1.00 14.79 278 ALA B C 1
ATOM 1985 O O . ALA B 1 1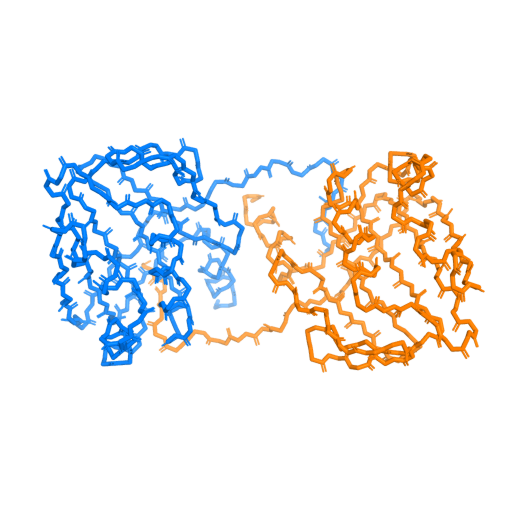48 ? 32.631 34.347 11.207 1.00 13.49 278 ALA B O 1
ATOM 1987 N N . LEU B 1 149 ? 33.401 32.414 10.345 1.00 16.02 279 LEU B N 1
ATOM 1988 C CA . LEU B 1 149 ? 32.164 32.076 9.654 1.00 17.22 279 LEU B CA 1
ATOM 1989 C C . LEU B 1 149 ? 31.643 30.763 10.206 1.00 18.00 279 LEU B C 1
ATOM 1990 O O . LEU B 1 149 ? 32.431 29.908 10.618 1.00 18.42 279 LEU B O 1
ATOM 1995 N N . ARG B 1 150 ? 30.334 30.588 10.182 1.00 18.77 280 ARG B N 1
ATOM 1996 C CA . ARG B 1 150 ? 29.765 29.310 10.587 1.00 21.07 280 ARG B CA 1
ATOM 1997 C C . ARG B 1 150 ? 30.080 28.274 9.537 1.00 23.00 280 ARG B C 1
ATOM 1998 O O . ARG B 1 150 ? 30.225 28.602 8.362 1.00 23.11 280 ARG B O 1
ATOM 2006 N N . GLN B 1 151 ? 30.201 27.027 9.986 1.00 25.18 281 GLN B N 1
ATOM 2007 C CA . GLN B 1 151 ? 30.580 25.915 9.116 1.00 26.68 281 GLN B CA 1
ATOM 2008 C C . GLN B 1 151 ? 29.697 25.884 7.869 1.00 27.05 281 GLN B C 1
ATOM 2009 O O . GLN B 1 151 ? 28.482 25.674 7.959 1.00 27.47 281 GLN B O 1
ATOM 2015 N N . PRO B 1 152 ? 30.304 26.132 6.698 1.00 27.56 282 PRO B N 1
ATOM 2016 C CA . PRO B 1 152 ? 29.550 26.017 5.460 1.00 27.46 282 PRO B CA 1
ATOM 2017 C C . PRO B 1 152 ? 29.306 24.561 5.069 1.00 27.01 282 PRO B C 1
ATOM 2018 O O . PRO B 1 152 ? 30.115 23.680 5.397 1.00 27.03 282 PRO B O 1
ATOM 2022 N N . LYS B 1 153 ? 28.187 24.331 4.392 1.00 25.97 283 LYS B N 1
ATOM 2023 C CA . LYS B 1 153 ? 27.867 23.037 3.789 1.00 25.63 283 LYS B CA 1
ATOM 2024 C C . LYS B 1 153 ? 27.086 23.247 2.499 1.00 24.60 283 LYS B C 1
ATOM 2025 O O . LYS B 1 153 ? 26.183 24.087 2.414 1.00 24.83 283 LYS B O 1
ATOM 2031 N N . GLN B 1 154 ? 27.438 22.484 1.473 1.00 22.24 284 GLN B N 1
ATOM 2032 C CA . GLN B 1 154 ? 26.795 22.625 0.182 1.00 21.48 284 GLN B CA 1
ATOM 2033 C C . GLN B 1 154 ? 25.426 21.972 0.209 1.00 19.90 284 GLN B C 1
ATOM 2034 O O . GLN B 1 154 ? 25.212 20.981 0.898 1.00 18.49 284 GLN B O 1
ATOM 2040 N N . HIS B 1 155 ? 24.516 22.538 -0.568 1.00 19.01 285 HIS B N 1
ATOM 2041 C CA . HIS B 1 155 ? 23.204 21.948 -0.733 1.00 18.69 285 HIS B CA 1
ATOM 2042 C C . HIS B 1 155 ? 23.283 20.761 -1.675 1.00 17.36 285 HIS B C 1
ATOM 2043 O O . HIS B 1 155 ? 23.734 20.892 -2.818 1.00 17.69 285 HIS B O 1
ATOM 2050 N N . GLN B 1 156 ? 22.787 19.625 -1.205 1.00 15.50 286 GLN B N 1
ATOM 2051 C CA . GLN B 1 156 ? 22.663 18.425 -2.014 1.00 15.78 286 GLN B CA 1
ATOM 2052 C C . GLN B 1 156 ? 21.331 18.301 -2.716 1.00 16.49 286 GLN B C 1
ATOM 2053 O O . GLN B 1 156 ? 21.227 17.573 -3.708 1.00 17.23 286 GLN B O 1
ATOM 2059 N N . TYR B 1 157 ? 20.304 18.972 -2.194 1.00 15.73 287 TYR B N 1
ATOM 2060 C CA . TYR B 1 157 ? 18.933 18.782 -2.712 1.00 15.88 287 TYR B CA 1
ATOM 2061 C C . TYR B 1 157 ? 18.309 20.075 -3.217 1.00 15.45 287 TYR B C 1
ATOM 2062 O O . TYR B 1 157 ? 17.659 20.078 -4.270 1.00 17.23 287 TYR B O 1
ATOM 2071 N N . ALA B 1 158 ? 18.507 21.170 -2.487 1.00 15.38 288 ALA B N 1
ATOM 2072 C CA . ALA B 1 158 ? 17.954 22.465 -2.874 1.00 15.67 288 ALA B CA 1
ATOM 2073 C C . ALA B 1 158 ? 18.720 23.083 -4.050 1.00 17.13 288 ALA B C 1
ATOM 2074 O O . ALA B 1 158 ? 19.949 23.101 -4.070 1.00 17.93 288 ALA B O 1
ATOM 2076 N N . GLN B 1 159 ? 17.971 23.598 -5.017 1.00 17.70 289 GLN B N 1
ATOM 2077 C CA . GLN B 1 159 ? 18.503 24.338 -6.157 1.00 18.62 289 GLN B CA 1
ATOM 2078 C C . GLN B 1 159 ? 17.742 25.633 -6.296 1.00 19.49 289 GLN B C 1
ATOM 2079 O O . GLN B 1 159 ? 16.580 25.719 -5.898 1.00 17.86 289 GLN B O 1
ATOM 2085 N N . PRO B 1 160 ? 18.354 26.638 -6.923 1.00 21.35 290 PRO B N 1
ATOM 2086 C CA . PRO B 1 160 ? 17.632 27.882 -7.189 1.00 23.13 290 PRO B CA 1
ATOM 2087 C C . PRO B 1 160 ? 16.464 27.695 -8.160 1.00 24.70 290 PRO B C 1
ATOM 2088 O O . PRO B 1 160 ? 16.519 26.841 -9.032 1.00 25.41 290 PRO B O 1
ATOM 2092 N N . VAL B 1 161 ? 15.405 28.471 -7.964 1.00 26.77 291 VAL B N 1
ATOM 2093 C CA . VAL B 1 161 ? 14.234 28.439 -8.844 1.00 28.15 291 VAL B CA 1
ATOM 2094 C C . VAL B 1 161 ? 14.525 29.147 -10.168 1.00 28.89 291 VAL B C 1
ATOM 2095 O O . VAL B 1 161 ? 15.090 30.246 -10.180 1.00 30.28 291 VAL B O 1
#

Foldseek 3Di:
DVVVLVCLQAQVFKDKFWAKKKKKAQVLNAQAQQLVVQLVVLLVVLPFSWKWKDAPPDIDTDHPPWGWHDGRQWIQIPNDTHGDGMMMITHDDHVSSVVSCPDPPGNQVSSVVNPMHMDMGTGRMDMGGDGDDDDDDPPDDDD/DVCVLVCLQQQAAKDKFWAKKKKKAQVLNAQFQVLVVQLVVLLVVLPFSWKWKDAPPDIDTDHPPWDWHDGRQWTQTNNRTHGDGMMMFTHDDHVSSVVSCVPVVGSVVSSVVNPMDMDMGTGRMTIGGDGHDDDDDPPDDDD

Sequence (286 aa):
ARLAALSILVGAVGATGPGVMITIDDPGPGVAPEVMIDVINELRAAGAEAIQINDAHRSVRVGVDTWVVGVPGSLTVDTKVLSPPYSILAIGDPPTLAAAMNIPGGAQDGVKRVGGRRMVVQQADRVDVTALRQPKQHQYAQQPVARLAALSILVVGAVGATGPGVMMITIDDPGPGVAPEVMIDVINEELRAAGAEAIQINDAHRSVRVGVDTWVVGVPGSLTVDTKVLSPPYSSILAIGDPPTLAAAMNIIPGGAQQDGVKRVGGRRMVVQQADDRVDVTALRQPKQHQYAQPV

B-factor: mean 18.62, std 7.37, range [8.22, 47.93]

Nearest PDB structures (foldseek):
  3gmg-assembly1_B  TM=9.509E-01  e=1.301E-28  Mycobacterium tuberculosis
  3io1-assembly1_B-2  TM=3.531E-01  e=1.061E-01  Klebsiella pneumoniae subsp. pneumoniae MGH 78578
  1nhh-assembly1_A-2  TM=2.571E-01  e=6.178E-01  Escherichia coli K-12
  1sg3-assembly1_A  TM=2.208E-01  e=1.205E+00  Saccharomyces cerevisiae
  6dmo-assembly1_A  TM=2.408E-01  e=7.017E+00  Homo sapiens

GO terms:
  GO:0005886 plasma membrane (C, HDA)

Solvent-accessible surface area: 13448 Å² total; per-residue (Å²): 129,82,112,31,32,42,7,3,91,2,2,22,57,13,0,26,8,40,0,0,79,0,46,0,56,7,95,59,67,20,0,28,14,113,20,0,64,60,0,6,72,32,0,91,92,17,37,19,38,7,8,9,0,29,17,85,149,87,38,8,7,15,15,38,48,23,109,10,78,38,91,49,18,45,0,26,0,27,109,84,71,0,44,36,73,2,26,0,25,0,0,0,45,17,78,61,0,9,57,8,1,97,108,114,69,19,1,22,45,5,0,122,180,54,55,8,155,18,69,43,97,82,27,141,170,9,50,0,83,18,88,34,153,46,87,165,43,137,68,10,106,63,112,128,57,46,28,14,2,2,3,54,22,1,24,38,7,0,7,11,41,0,0,80,0,43,0,74,6,96,61,65,18,0,26,11,114,25,0,64,71,0,7,70,60,0,80,87,21,31,13,35,6,6,6,0,26,20,92,150,115,57,10,4,13,6,66,78,27,180,11,70,39,90,50,14,45,0,35,0,32,109,90,84,0,51,37,76,0,31,0,25,0,0,0,40,20,76,60,0,10,62,10,2,96,83,131,66,17,13,17,39,11,0,100,181,56,42,0,148,18,89,36,88,101,35,146,161,8,53,0,90,16,95,56,157,103,178,135,43,139,77,8,114,76,126

Organism: Mycobacterium tuberculosis (strain ATCC 25618 / H37Rv) (NCBI:txid83332)